Protein AF-A0A9X0DJU0-F1 (afdb_monomer)

Structure (mmCIF, N/CA/C/O backbone):
data_AF-A0A9X0DJU0-F1
#
_entry.id   AF-A0A9X0DJU0-F1
#
loop_
_atom_site.group_PDB
_atom_site.id
_atom_site.type_symbol
_atom_site.label_atom_id
_atom_site.label_alt_id
_atom_site.label_comp_id
_atom_site.label_asym_id
_atom_site.label_entity_id
_atom_site.label_seq_id
_atom_site.pdbx_PDB_ins_code
_atom_site.Cartn_x
_atom_site.Cartn_y
_atom_site.Cartn_z
_atom_site.occupancy
_atom_site.B_iso_or_equiv
_atom_site.auth_seq_id
_atom_site.auth_comp_id
_atom_site.auth_asym_id
_atom_site.auth_atom_id
_atom_site.pdbx_PDB_model_num
ATOM 1 N N . MET A 1 1 ? -32.731 2.857 28.553 1.00 63.50 1 MET A N 1
ATOM 2 C CA . MET A 1 1 ? -32.704 3.492 27.219 1.00 63.50 1 MET A CA 1
ATOM 3 C C . MET A 1 1 ? -31.280 3.376 26.699 1.00 63.50 1 MET A C 1
ATOM 5 O O . MET A 1 1 ? -30.373 3.434 27.523 1.00 63.50 1 MET A O 1
ATOM 9 N N . PHE A 1 2 ? -31.083 3.063 25.416 1.00 74.12 2 PHE A N 1
ATOM 10 C CA . PHE A 1 2 ? -29.747 2.976 24.819 1.00 74.12 2 PHE A CA 1
ATOM 11 C C . PHE A 1 2 ? -29.468 4.296 24.102 1.00 74.12 2 PHE A C 1
ATOM 13 O O . PHE A 1 2 ? -30.064 4.556 23.060 1.00 74.12 2 PHE A O 1
ATOM 20 N N . ASP A 1 3 ? -28.587 5.110 24.677 1.00 79.12 3 ASP A N 1
ATOM 21 C CA . ASP A 1 3 ? -28.237 6.446 24.174 1.00 79.12 3 ASP A CA 1
ATOM 22 C C . ASP A 1 3 ? -26.951 6.366 23.336 1.00 79.12 3 ASP A C 1
ATOM 24 O O . ASP A 1 3 ? -25.968 7.063 23.586 1.00 79.12 3 ASP A O 1
ATOM 28 N N . GLY A 1 4 ? -26.918 5.408 22.407 1.00 81.81 4 GLY A N 1
ATOM 29 C CA . GLY A 1 4 ? -25.716 5.092 21.643 1.00 81.81 4 GLY A CA 1
ATOM 30 C C . GLY A 1 4 ? -25.279 6.223 20.719 1.00 81.81 4 GLY A C 1
ATOM 31 O O . GLY A 1 4 ? -26.104 6.941 20.154 1.00 81.81 4 GLY A O 1
ATOM 32 N N . VAL A 1 5 ? -23.968 6.333 20.529 1.00 88.62 5 VAL A N 1
ATOM 33 C CA . VAL A 1 5 ? -23.339 7.264 19.584 1.00 88.62 5 VAL A CA 1
ATOM 34 C C . VAL A 1 5 ? -22.755 6.494 18.405 1.00 88.62 5 VAL A C 1
ATOM 36 O O . VAL A 1 5 ? -22.317 5.356 18.574 1.00 88.62 5 VAL A O 1
ATOM 39 N N . GLY A 1 6 ? -22.748 7.100 17.215 1.00 89.44 6 GLY A N 1
ATOM 40 C CA . GLY A 1 6 ? -22.129 6.499 16.031 1.00 89.44 6 GLY A CA 1
ATOM 41 C C . GLY A 1 6 ? -20.656 6.198 16.291 1.00 89.44 6 GLY A C 1
ATOM 42 O O . GLY A 1 6 ? -19.931 7.054 16.803 1.00 89.44 6 GLY A O 1
ATOM 43 N N . PHE A 1 7 ? -20.208 4.984 15.979 1.00 89.81 7 PHE A N 1
ATOM 44 C CA . PHE A 1 7 ? -18.848 4.550 16.288 1.00 89.81 7 PHE A CA 1
ATOM 45 C C . PHE A 1 7 ? -17.787 5.408 15.586 1.00 89.81 7 PHE A C 1
ATOM 47 O O . PHE A 1 7 ? -16.716 5.640 16.137 1.00 89.81 7 PHE A O 1
ATOM 54 N N . ASP A 1 8 ? -18.114 5.936 14.409 1.00 86.88 8 ASP A N 1
ATOM 55 C CA . ASP A 1 8 ? -17.300 6.872 13.631 1.00 86.88 8 ASP A CA 1
ATOM 56 C C . ASP A 1 8 ? -17.103 8.244 14.298 1.00 86.88 8 ASP A C 1
ATOM 58 O O . ASP A 1 8 ? -16.175 8.969 13.950 1.00 86.88 8 ASP A O 1
ATOM 62 N N . THR A 1 9 ? -17.958 8.607 15.257 1.00 85.94 9 THR A N 1
ATOM 63 C CA . THR A 1 9 ? -17.879 9.888 15.980 1.00 85.94 9 THR A CA 1
ATOM 64 C C . THR A 1 9 ? -16.989 9.832 17.220 1.00 85.94 9 THR A C 1
ATOM 66 O O . THR A 1 9 ? -16.678 10.871 17.804 1.00 85.94 9 THR A O 1
ATOM 69 N N . ILE A 1 10 ? -16.574 8.634 17.639 1.00 83.00 10 ILE A N 1
ATOM 70 C CA . ILE A 1 10 ? -15.767 8.450 18.843 1.00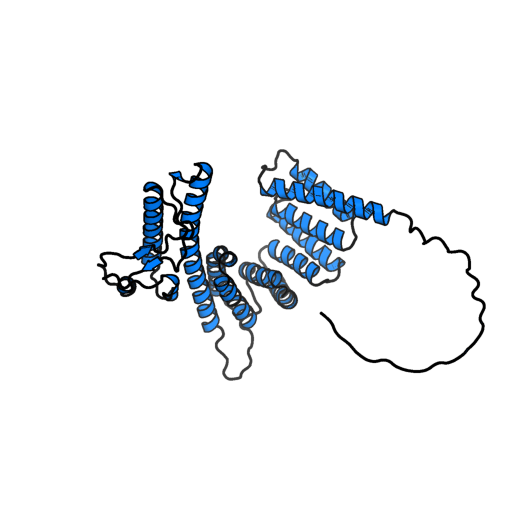 83.00 10 ILE A CA 1
ATOM 71 C C . ILE A 1 10 ? -14.308 8.798 18.519 1.00 83.00 10 ILE A C 1
ATOM 73 O O . ILE A 1 10 ? -13.748 8.220 17.585 1.00 83.00 10 ILE A O 1
ATOM 77 N N . PRO A 1 11 ? -13.650 9.690 19.287 1.00 78.69 11 PRO A N 1
ATOM 78 C CA . PRO A 1 11 ? -12.229 9.957 19.119 1.00 78.69 11 PRO A CA 1
ATOM 79 C C . PRO A 1 11 ? -11.422 8.676 19.329 1.00 78.69 11 PRO A C 1
ATOM 81 O O . PRO A 1 11 ? -11.224 8.196 20.441 1.00 78.69 11 PRO A O 1
ATOM 84 N N . HIS A 1 12 ? -10.956 8.087 18.232 1.00 78.94 12 HIS A N 1
ATOM 85 C CA . HIS A 1 12 ? -10.322 6.776 18.283 1.00 78.94 12 HIS A CA 1
ATOM 86 C C . HIS A 1 12 ? -8.989 6.750 19.042 1.00 78.94 12 HIS A C 1
ATOM 88 O O . HIS A 1 12 ? -8.553 5.672 19.440 1.00 78.94 12 HIS A O 1
ATOM 94 N N . ALA A 1 13 ? -8.354 7.908 19.244 1.00 70.38 13 ALA A N 1
ATOM 95 C CA . ALA A 1 13 ? -7.156 8.041 20.071 1.00 70.38 13 ALA A CA 1
ATOM 96 C C . ALA A 1 13 ? -7.406 7.630 21.534 1.00 70.38 13 ALA A C 1
ATOM 98 O O . ALA A 1 13 ? -6.498 7.117 22.176 1.00 70.38 13 ALA A O 1
ATOM 99 N N . ASP A 1 14 ? -8.645 7.766 22.013 1.00 73.19 14 ASP A N 1
ATOM 100 C CA . ASP A 1 14 ? -9.010 7.537 23.414 1.00 73.19 14 ASP A CA 1
ATOM 101 C C . ASP A 1 14 ? -9.457 6.090 23.689 1.00 73.19 14 ASP A C 1
ATOM 103 O O . ASP A 1 14 ? -9.788 5.732 24.818 1.00 73.19 14 ASP A O 1
ATOM 107 N N . LEU A 1 15 ? -9.507 5.241 22.658 1.00 81.38 15 LEU A N 1
ATOM 108 C CA . LEU A 1 15 ? -9.951 3.855 22.790 1.00 81.38 15 LEU A CA 1
ATOM 109 C C . LEU A 1 15 ? -8.806 2.968 23.276 1.00 81.38 15 LEU A C 1
ATOM 111 O O . LEU A 1 15 ? -7.739 2.956 22.671 1.00 81.38 15 LEU A O 1
ATOM 115 N N . GLU A 1 16 ? -9.030 2.151 24.299 1.00 84.69 16 GLU A N 1
ATOM 116 C CA . GLU A 1 16 ? -8.041 1.163 24.744 1.00 84.69 16 GLU A CA 1
ATOM 117 C C . GLU A 1 16 ? -7.908 0.010 23.731 1.00 84.69 16 GLU A C 1
ATOM 119 O O . GLU A 1 16 ? -8.895 -0.457 23.154 1.00 84.69 16 GLU A O 1
ATOM 124 N N . ASP A 1 17 ? -6.684 -0.475 23.503 1.00 84.81 17 ASP A N 1
ATOM 125 C CA . ASP A 1 17 ? -6.416 -1.536 22.520 1.00 84.81 17 ASP A CA 1
ATOM 126 C C . ASP A 1 17 ? -7.045 -2.884 22.907 1.00 84.81 17 ASP A C 1
ATOM 128 O O . ASP A 1 17 ? -7.522 -3.625 22.039 1.00 84.81 17 ASP A O 1
ATOM 132 N N . GLU A 1 18 ? -7.106 -3.188 24.207 1.00 86.38 18 GLU A N 1
ATOM 133 C CA . GLU A 1 18 ? -7.788 -4.381 24.723 1.00 86.38 18 GLU A CA 1
ATOM 134 C C . GLU A 1 18 ? -9.288 -4.329 24.427 1.00 86.38 18 GLU A C 1
ATOM 136 O O . GLU A 1 18 ? -9.856 -5.288 23.896 1.00 86.38 18 GLU A O 1
ATOM 141 N N . TRP A 1 19 ? -9.921 -3.181 24.694 1.00 86.25 19 TRP A N 1
ATOM 142 C CA . TRP A 1 19 ? -11.330 -2.971 24.382 1.00 86.25 19 TRP A CA 1
ATOM 143 C C . TRP A 1 19 ? -11.592 -3.086 22.880 1.00 86.25 19 TRP A C 1
ATOM 145 O O . TRP A 1 19 ? -12.515 -3.784 22.472 1.00 86.25 19 TRP A O 1
ATOM 155 N N . MET A 1 20 ? -10.745 -2.473 22.051 1.00 88.56 20 MET A N 1
ATOM 156 C CA . MET A 1 20 ? -10.847 -2.546 20.591 1.00 88.56 20 MET A CA 1
ATOM 157 C C . MET A 1 20 ? -10.754 -3.978 20.064 1.00 88.56 20 MET A C 1
ATOM 159 O O . MET A 1 20 ? -11.506 -4.358 19.169 1.00 88.56 20 MET A O 1
ATOM 163 N N . THR A 1 21 ? -9.853 -4.781 20.629 1.00 89.62 21 THR A N 1
ATOM 164 C CA . THR A 1 21 ? -9.683 -6.189 20.252 1.00 89.62 21 THR A CA 1
ATOM 165 C C . THR A 1 21 ? -10.907 -7.015 20.643 1.00 89.62 21 THR A C 1
ATOM 167 O O . THR A 1 21 ? -11.404 -7.805 19.837 1.00 89.62 21 THR A O 1
ATOM 170 N N . LYS A 1 22 ? -11.436 -6.799 21.855 1.00 90.31 22 LYS A N 1
ATOM 171 C CA . LYS A 1 22 ? -12.685 -7.428 22.300 1.00 90.31 22 LYS A CA 1
ATOM 172 C C . LYS A 1 22 ? -13.853 -7.021 21.402 1.00 90.31 22 LYS A C 1
ATOM 174 O O . LYS A 1 22 ? -14.576 -7.882 20.917 1.00 90.31 22 LYS A O 1
ATOM 179 N N . PHE A 1 23 ? -13.994 -5.730 21.119 1.00 91.06 23 PHE A N 1
ATOM 180 C CA . PHE A 1 23 ? -15.088 -5.207 20.313 1.00 91.06 23 PHE A CA 1
ATOM 181 C C . PHE A 1 23 ? -15.050 -5.723 18.866 1.00 91.06 23 PHE A C 1
ATOM 183 O O . PHE A 1 23 ? -16.090 -6.071 18.310 1.00 91.06 23 PHE A O 1
ATOM 190 N N . GLU A 1 24 ? -13.860 -5.862 18.270 1.00 93.81 24 GLU A N 1
ATOM 191 C CA . GLU A 1 24 ? -13.678 -6.494 16.956 1.00 93.81 24 GLU A CA 1
ATOM 192 C C . GLU A 1 24 ? -14.159 -7.949 16.938 1.00 93.81 24 GLU A C 1
ATOM 194 O O . GLU A 1 24 ? -14.858 -8.367 16.005 1.00 93.81 24 GLU A O 1
ATOM 199 N N . SER A 1 25 ? -13.826 -8.706 17.985 1.00 94.19 25 SER A N 1
ATOM 200 C CA . SER A 1 25 ? -14.288 -10.083 18.162 1.00 94.19 25 SER A CA 1
ATOM 201 C C . SER A 1 25 ? -15.808 -10.149 18.325 1.00 94.19 25 SER A C 1
ATOM 203 O O . SER A 1 25 ? -16.475 -10.890 17.597 1.00 94.19 25 SER A O 1
ATOM 205 N N . ASP A 1 26 ? -16.364 -9.336 19.223 1.00 93.69 26 ASP A N 1
ATOM 206 C CA . ASP A 1 26 ? -17.791 -9.329 19.538 1.00 93.69 26 ASP A CA 1
ATOM 207 C C . ASP A 1 26 ? -18.620 -8.923 18.310 1.00 93.69 26 ASP A C 1
ATOM 209 O O . ASP A 1 26 ? -19.602 -9.591 17.977 1.00 93.69 26 ASP A O 1
ATOM 213 N N . LEU A 1 27 ? -18.214 -7.876 17.580 1.00 95.56 27 LEU A N 1
ATOM 214 C CA . LEU A 1 27 ? -18.909 -7.441 16.365 1.00 95.56 27 LEU A CA 1
ATOM 215 C C . LEU A 1 27 ? -18.849 -8.508 15.268 1.00 95.56 27 LEU A C 1
ATOM 217 O O . LEU A 1 27 ? -19.852 -8.767 14.602 1.00 95.56 27 LEU A O 1
ATOM 221 N N . SER A 1 28 ? -17.703 -9.172 15.106 1.00 96.56 28 SER A N 1
ATOM 222 C CA . SER A 1 28 ? -17.569 -10.288 14.165 1.00 96.56 28 SER A CA 1
ATOM 223 C C . SER A 1 28 ? -18.508 -11.444 14.517 1.00 96.56 28 SER A C 1
ATOM 225 O O . SER A 1 28 ? -19.080 -12.067 13.621 1.00 96.56 28 SER A O 1
ATOM 227 N N . GLN A 1 29 ? -18.698 -11.730 15.808 1.00 96.69 29 GLN A N 1
ATOM 228 C CA . GLN A 1 29 ? -19.640 -12.746 16.271 1.00 96.69 29 GLN A CA 1
ATOM 229 C C . GLN A 1 29 ? -21.096 -12.338 16.008 1.00 96.69 29 GLN A C 1
ATOM 231 O O . GLN A 1 29 ? -21.874 -13.163 15.535 1.00 96.69 29 GLN A O 1
ATOM 236 N N . THR A 1 30 ? -21.455 -11.071 16.224 1.00 96.56 30 THR A N 1
ATOM 237 C CA . THR A 1 30 ? -22.793 -10.550 15.893 1.00 96.56 30 THR A CA 1
ATOM 238 C C . THR A 1 30 ? -23.092 -10.642 14.399 1.00 96.56 30 THR A C 1
ATOM 240 O O . THR A 1 30 ? -24.175 -11.077 14.015 1.00 96.56 30 THR A O 1
ATOM 243 N N . VAL A 1 31 ? -22.124 -10.314 13.540 1.00 97.56 31 VAL A N 1
ATOM 244 C CA . VAL A 1 31 ? -22.277 -10.463 12.083 1.00 97.56 31 VAL A CA 1
ATOM 245 C C . VAL A 1 31 ? -22.496 -11.929 11.698 1.00 97.56 31 VAL A C 1
ATOM 247 O O . VAL A 1 31 ? -23.367 -12.222 10.883 1.00 97.56 31 VAL A O 1
ATOM 250 N N . ARG A 1 32 ? -21.777 -12.869 12.324 1.00 97.94 32 ARG A N 1
ATOM 251 C CA . ARG A 1 32 ? -22.027 -14.307 12.119 1.00 97.94 32 ARG A CA 1
ATOM 252 C C . ARG A 1 32 ? -23.414 -14.726 12.601 1.00 97.94 32 ARG A C 1
ATOM 254 O O . ARG A 1 32 ? -24.080 -15.478 11.906 1.00 97.94 32 ARG A O 1
ATOM 261 N N . ALA A 1 33 ? -23.887 -14.193 13.725 1.00 97.81 33 ALA A N 1
ATOM 262 C CA . ALA A 1 33 ? -25.237 -14.470 14.206 1.00 97.81 33 ALA A CA 1
ATOM 263 C C . ALA A 1 33 ? -26.318 -13.965 13.230 1.00 97.81 33 ALA A C 1
ATOM 265 O O . ALA A 1 33 ? -27.327 -14.642 13.032 1.00 97.81 33 ALA A O 1
ATOM 266 N N . PHE A 1 34 ? -26.106 -12.820 12.565 1.00 97.50 34 PHE A N 1
ATOM 267 C CA . PHE A 1 34 ? -26.980 -12.383 11.467 1.00 97.50 34 PHE A CA 1
ATOM 268 C C . PHE A 1 34 ? -26.967 -13.389 10.316 1.00 97.50 34 PHE A C 1
ATOM 270 O O . PHE A 1 34 ? -28.028 -13.786 9.830 1.00 97.50 34 PHE A O 1
ATOM 277 N N . HIS A 1 35 ? -25.778 -13.850 9.920 1.00 98.25 35 HIS A N 1
ATOM 278 C CA . HIS A 1 35 ? -25.619 -14.839 8.855 1.00 98.25 35 HIS A CA 1
ATOM 279 C C . HIS A 1 35 ? -26.331 -16.157 9.181 1.00 98.25 35 HIS A C 1
ATOM 281 O O . HIS A 1 35 ? -27.033 -16.691 8.322 1.00 98.25 35 HIS A O 1
ATOM 287 N N . ASP A 1 36 ? -26.216 -16.642 10.416 1.00 98.19 36 ASP A N 1
ATOM 288 C CA . ASP A 1 36 ? -26.893 -17.853 10.893 1.00 98.19 36 ASP A CA 1
ATOM 289 C C . ASP A 1 36 ? -28.421 -17.686 10.904 1.00 98.19 36 ASP A C 1
ATOM 291 O O . ASP A 1 36 ? -29.158 -18.620 10.585 1.00 98.19 36 ASP A O 1
ATOM 295 N N . ALA A 1 37 ? -28.908 -16.471 11.176 1.00 98.06 37 ALA A N 1
ATOM 296 C CA . ALA A 1 37 ? -30.320 -16.103 11.059 1.00 98.06 37 ALA A CA 1
ATOM 297 C C . ALA A 1 37 ? -30.786 -15.877 9.603 1.00 98.06 37 ALA A C 1
ATOM 299 O O . ALA A 1 37 ? -31.954 -15.563 9.364 1.00 98.06 37 ALA A O 1
ATOM 300 N N . GLY A 1 38 ? -29.901 -16.034 8.614 1.00 98.25 38 GLY A N 1
ATOM 301 C CA . GLY A 1 38 ? -30.218 -15.849 7.200 1.00 98.25 38 GLY A CA 1
ATOM 302 C C . GLY A 1 38 ? -30.304 -14.386 6.763 1.00 98.25 38 GLY A C 1
ATOM 303 O O . GLY A 1 38 ? -30.999 -14.095 5.788 1.00 98.25 38 GLY A O 1
ATOM 304 N N . VAL A 1 39 ? -29.602 -13.479 7.452 1.00 98.31 39 VAL A N 1
ATOM 305 C CA . VAL A 1 39 ? -29.508 -12.046 7.128 1.00 98.31 39 VAL A CA 1
ATOM 306 C C . VAL A 1 39 ? -28.050 -11.643 6.879 1.00 98.31 39 VAL A C 1
ATOM 308 O O . VAL A 1 39 ? -27.196 -11.842 7.733 1.00 98.31 39 VAL A O 1
ATOM 311 N N . CYS A 1 40 ? -27.751 -11.049 5.725 1.00 98.19 40 CYS A N 1
ATOM 312 C CA . CYS A 1 40 ? -26.523 -10.274 5.515 1.00 98.19 40 CYS A CA 1
ATOM 313 C C . CYS A 1 40 ? -26.854 -8.788 5.640 1.00 98.19 40 CYS A C 1
ATOM 315 O O . CYS A 1 40 ? -27.893 -8.356 5.146 1.00 98.19 40 CYS A O 1
ATOM 317 N N . HIS A 1 41 ? -25.978 -8.005 6.265 1.00 98.00 41 HIS A N 1
ATOM 318 C CA . HIS A 1 41 ? -26.193 -6.571 6.455 1.00 98.00 41 HIS A CA 1
ATOM 319 C C . HIS A 1 41 ? -26.071 -5.799 5.135 1.00 98.00 41 HIS A C 1
ATOM 321 O O . HIS A 1 41 ? -26.823 -4.858 4.893 1.00 98.00 41 HIS A O 1
ATOM 327 N N . GLY A 1 42 ? -25.113 -6.170 4.279 1.00 95.25 42 GLY A N 1
ATOM 328 C CA . GLY A 1 42 ? -24.930 -5.594 2.942 1.00 95.25 42 GLY A CA 1
ATOM 329 C C . GLY A 1 42 ? -24.212 -4.239 2.921 1.00 95.25 42 GLY A C 1
ATOM 330 O O . GLY A 1 42 ? -23.425 -3.991 2.012 1.00 95.25 42 GLY A O 1
ATOM 331 N N . ASP A 1 43 ? -24.413 -3.403 3.941 1.00 96.31 43 ASP A N 1
ATOM 332 C CA . ASP A 1 43 ? -23.758 -2.090 4.099 1.00 96.31 43 ASP A CA 1
ATOM 333 C C . ASP A 1 43 ? -23.192 -1.875 5.516 1.00 96.31 43 ASP A C 1
ATOM 335 O O . ASP A 1 43 ? -23.572 -0.951 6.236 1.00 96.31 43 ASP A O 1
ATOM 339 N N . LEU A 1 44 ? -22.337 -2.790 5.983 1.00 95.12 44 LEU A N 1
ATOM 340 C CA . LEU A 1 44 ? -21.720 -2.654 7.305 1.00 95.12 44 LEU A CA 1
ATOM 341 C C . LEU A 1 44 ? -20.583 -1.619 7.262 1.00 95.12 44 LEU A C 1
ATOM 343 O O . LEU A 1 44 ? -19.598 -1.791 6.546 1.00 95.12 44 LEU A O 1
ATOM 347 N N . LYS A 1 45 ? -20.702 -0.557 8.057 1.00 93.44 45 LYS A N 1
ATOM 348 C CA . LYS A 1 45 ? -19.742 0.556 8.153 1.00 93.44 45 LYS A CA 1
ATOM 349 C C . LYS A 1 45 ? -19.800 1.185 9.546 1.00 93.44 45 LYS A C 1
ATOM 351 O O . LYS A 1 45 ? -20.751 0.952 10.285 1.00 93.44 45 LYS A O 1
ATOM 356 N N . ALA A 1 46 ? -18.783 1.966 9.916 1.00 92.19 46 ALA A N 1
ATOM 357 C CA . ALA A 1 46 ? -18.635 2.493 11.278 1.00 92.19 46 ALA A CA 1
ATOM 358 C C . ALA A 1 46 ? -19.846 3.325 11.750 1.00 92.19 46 ALA A C 1
ATOM 360 O O . ALA A 1 46 ? -20.294 3.158 12.877 1.00 92.19 46 ALA A O 1
ATOM 361 N N . ASN A 1 47 ? -20.440 4.144 10.879 1.00 92.62 47 ASN A N 1
ATOM 362 C CA . ASN A 1 47 ? -21.625 4.944 11.214 1.00 92.62 47 ASN A CA 1
ATOM 363 C C . ASN A 1 47 ? -22.935 4.134 11.299 1.00 92.62 47 ASN A C 1
ATOM 365 O O . ASN A 1 47 ? -23.944 4.662 11.758 1.00 92.62 47 ASN A O 1
ATOM 369 N N . ASN A 1 48 ? -22.916 2.853 10.914 1.00 96.06 48 ASN A N 1
ATOM 370 C CA . ASN A 1 48 ? -24.027 1.911 11.105 1.00 96.06 48 ASN A CA 1
ATOM 371 C C . ASN A 1 48 ? -23.874 1.098 12.403 1.00 96.06 48 ASN A C 1
ATOM 373 O O . ASN A 1 48 ? -24.580 0.116 12.628 1.00 96.06 48 ASN A O 1
ATOM 377 N N . ILE A 1 49 ? -22.943 1.495 13.273 1.00 95.25 49 ILE A N 1
ATOM 378 C CA . ILE A 1 49 ? -22.720 0.882 14.577 1.00 95.25 49 ILE A CA 1
ATOM 379 C C . ILE A 1 49 ? -22.865 1.971 15.628 1.00 95.25 49 ILE A C 1
ATOM 381 O O . ILE A 1 49 ? -22.130 2.955 15.625 1.00 95.25 49 ILE A O 1
ATOM 385 N N . LEU A 1 50 ? -23.811 1.787 16.538 1.00 93.12 50 LEU A N 1
ATOM 386 C CA . LEU A 1 50 ? -23.962 2.628 17.712 1.00 93.12 50 LEU A CA 1
ATOM 387 C C . LEU A 1 50 ? -23.270 1.959 18.894 1.00 93.12 50 LEU A C 1
ATOM 389 O O . LEU A 1 50 ? -23.524 0.789 19.161 1.00 93.12 50 LEU A O 1
ATOM 393 N N . VAL A 1 51 ? -22.443 2.692 19.628 1.00 90.25 51 VAL A N 1
ATOM 394 C CA . VAL A 1 51 ? -21.751 2.201 20.829 1.00 90.25 51 VAL A CA 1
ATOM 395 C C . VAL A 1 51 ? -22.264 2.958 22.045 1.00 90.25 51 VAL A C 1
ATOM 397 O O . VAL A 1 51 ? -22.546 4.155 21.961 1.00 90.25 51 VAL A O 1
ATOM 400 N N . ASP A 1 52 ? -22.394 2.277 23.183 1.00 86.31 52 ASP A N 1
ATOM 401 C CA . ASP A 1 52 ? -22.745 2.948 24.433 1.00 86.31 52 ASP A CA 1
ATOM 402 C C . ASP A 1 52 ? -21.545 3.763 24.959 1.00 86.31 52 ASP A C 1
ATOM 404 O O . ASP A 1 52 ? -20.505 3.187 25.307 1.00 86.31 52 ASP A O 1
ATOM 408 N N . PRO A 1 53 ? -21.660 5.098 25.082 1.00 79.06 53 PRO A N 1
ATOM 409 C CA . PRO A 1 53 ? -20.545 5.947 25.496 1.00 79.06 53 PRO A CA 1
ATOM 410 C C . PRO A 1 53 ? -20.085 5.684 26.939 1.00 79.06 53 PRO A C 1
ATOM 412 O O . PRO A 1 53 ? -19.000 6.114 27.329 1.00 79.06 53 PRO A O 1
ATOM 415 N N . ARG A 1 54 ? -20.875 4.979 27.764 1.00 77.94 54 ARG A N 1
ATOM 416 C CA . ARG A 1 54 ? -20.487 4.619 29.140 1.00 77.94 54 ARG A CA 1
ATOM 417 C C . ARG A 1 54 ? -19.333 3.623 29.181 1.00 77.94 54 ARG A C 1
ATOM 419 O O . ARG A 1 54 ? -18.596 3.613 30.166 1.00 77.94 54 ARG A O 1
ATOM 426 N N . ILE A 1 55 ? -19.154 2.833 28.125 1.00 73.56 55 ILE A N 1
ATOM 427 C CA . ILE A 1 55 ? -18.053 1.868 28.009 1.00 73.56 55 ILE A CA 1
ATOM 428 C C . ILE A 1 55 ? -16.716 2.594 27.877 1.00 73.56 55 ILE A C 1
ATOM 430 O O . ILE A 1 55 ? -15.729 2.183 28.477 1.00 73.56 55 ILE A O 1
ATOM 434 N N . LEU A 1 56 ? -16.717 3.736 27.185 1.00 68.94 56 LEU A N 1
ATOM 435 C CA . LEU A 1 56 ? -15.542 4.591 27.004 1.00 68.94 56 LEU A CA 1
ATOM 436 C C . LEU A 1 56 ? -15.032 5.191 28.324 1.00 68.94 56 LEU A C 1
ATOM 438 O O . LEU A 1 56 ? -13.899 5.644 28.402 1.00 68.94 56 LEU A O 1
ATOM 442 N N . LYS A 1 57 ? -15.866 5.212 29.372 1.00 67.81 57 LYS A N 1
ATOM 443 C CA . LYS A 1 57 ? -15.529 5.770 30.692 1.00 67.81 57 LYS A CA 1
ATOM 444 C C . LYS A 1 57 ? -15.031 4.717 31.693 1.00 67.81 57 LYS A C 1
ATOM 446 O O . LYS A 1 57 ? -14.992 4.997 32.887 1.00 67.81 57 LYS A O 1
ATOM 451 N N . GLY A 1 58 ? -14.714 3.497 31.247 1.00 61.31 58 GLY A N 1
ATOM 452 C CA . GLY A 1 58 ? -14.199 2.426 32.114 1.00 61.31 58 GLY A CA 1
ATOM 453 C C . GLY A 1 58 ? -15.242 1.778 33.039 1.00 61.31 58 GLY A C 1
ATOM 454 O O . GLY A 1 58 ? -14.891 1.039 33.962 1.00 61.31 58 GLY A O 1
ATOM 455 N N . ASN A 1 59 ? -16.539 2.019 32.814 1.00 59.00 59 ASN A N 1
ATOM 456 C CA . ASN A 1 59 ? -17.599 1.400 33.611 1.00 59.00 59 ASN A CA 1
ATOM 457 C C . ASN A 1 59 ? -17.830 -0.057 33.179 1.00 59.00 59 ASN A C 1
ATOM 459 O O . ASN A 1 59 ? -18.408 -0.333 32.132 1.00 59.00 59 ASN A O 1
ATOM 463 N N . LYS A 1 60 ? -17.425 -1.003 34.035 1.00 57.91 60 LYS A N 1
ATOM 464 C CA . LYS A 1 60 ? -17.363 -2.454 33.755 1.00 57.91 60 LYS A CA 1
ATOM 465 C C . LYS A 1 60 ? -18.700 -3.194 33.586 1.00 57.91 60 LYS A C 1
ATOM 467 O O . LYS A 1 60 ? -18.689 -4.411 33.427 1.00 57.91 60 LYS A O 1
ATOM 472 N N . LYS A 1 61 ? -19.854 -2.528 33.650 1.00 58.59 61 LYS A N 1
ATOM 473 C CA . LYS A 1 61 ? -21.159 -3.190 33.475 1.00 58.59 61 LYS A CA 1
ATOM 474 C C . LYS A 1 61 ? -22.090 -2.335 32.634 1.00 58.59 61 LYS A C 1
ATOM 476 O O . LYS A 1 61 ? -22.864 -1.542 33.165 1.00 58.59 61 LYS A O 1
ATOM 481 N N . VAL A 1 62 ? -22.020 -2.530 31.324 1.00 64.25 62 VAL A N 1
ATOM 482 C CA . VAL A 1 62 ? -23.037 -2.051 30.390 1.00 64.25 62 VAL A CA 1
ATOM 483 C C . VAL A 1 62 ? -23.755 -3.276 29.831 1.00 64.25 62 VAL A C 1
ATOM 485 O O . VAL A 1 62 ? -23.122 -4.227 29.394 1.00 64.25 62 VAL A O 1
ATOM 488 N N . GLU A 1 63 ? -25.084 -3.280 29.909 1.00 63.59 63 GLU A N 1
ATOM 489 C CA . GLU A 1 63 ? -25.928 -4.429 29.541 1.00 63.59 63 GLU A CA 1
ATOM 490 C C . GLU A 1 63 ? -25.978 -4.663 28.019 1.00 63.59 63 GLU A C 1
ATOM 492 O O . GLU A 1 63 ? -26.178 -5.784 27.557 1.00 63.59 63 GLU A O 1
ATOM 497 N N . ARG A 1 64 ? -25.770 -3.599 27.232 1.00 67.19 64 ARG A N 1
ATOM 498 C CA . ARG A 1 64 ? -25.621 -3.638 25.773 1.00 67.19 64 ARG A CA 1
ATOM 499 C C . ARG A 1 64 ? -24.471 -2.742 25.361 1.00 67.19 64 ARG A C 1
ATOM 501 O O . ARG A 1 64 ? -24.561 -1.528 25.515 1.00 67.19 64 ARG A O 1
ATOM 508 N N . GLU A 1 65 ? -23.409 -3.350 24.847 1.00 81.88 65 GLU A N 1
ATOM 509 C CA . GLU A 1 65 ? -22.198 -2.608 24.511 1.00 81.88 65 GLU A CA 1
ATOM 510 C C . GLU A 1 65 ? -22.354 -1.802 23.206 1.00 81.88 65 GLU A C 1
ATOM 512 O O . GLU A 1 65 ? -21.874 -0.676 23.079 1.00 81.88 65 GLU A O 1
ATOM 517 N N . TYR A 1 66 ? -23.088 -2.351 22.240 1.00 91.44 66 TYR A N 1
ATOM 518 C CA . TYR A 1 66 ? -23.316 -1.722 20.944 1.00 91.44 66 TYR A CA 1
ATOM 519 C C . TYR A 1 66 ? -24.587 -2.255 20.274 1.00 91.44 66 TYR A C 1
ATOM 521 O O . TYR A 1 66 ? -25.160 -3.264 20.694 1.00 91.44 66 TYR A O 1
ATOM 529 N N . ILE A 1 67 ? -25.018 -1.573 19.215 1.00 92.12 67 ILE A N 1
ATOM 530 C CA . ILE A 1 67 ? -26.116 -1.971 18.335 1.00 92.12 67 ILE A CA 1
ATOM 531 C C . ILE A 1 67 ? -25.689 -1.737 16.885 1.00 92.12 67 ILE A C 1
ATOM 533 O O . ILE A 1 67 ? -25.199 -0.664 16.546 1.00 92.12 67 ILE A O 1
ATOM 537 N N . VAL A 1 68 ? -25.910 -2.729 16.023 1.00 95.00 68 VAL A N 1
ATOM 538 C CA . VAL A 1 68 ? -25.813 -2.562 14.566 1.00 95.00 68 VAL A CA 1
ATOM 539 C C . VAL A 1 68 ? -27.165 -2.074 14.047 1.00 95.00 68 VAL A C 1
ATOM 541 O O . VAL A 1 68 ? -28.199 -2.668 14.359 1.00 95.00 68 VAL A O 1
ATOM 544 N N . ILE A 1 69 ? -27.160 -0.973 13.305 1.00 95.06 69 ILE A N 1
ATOM 545 C CA . ILE A 1 69 ? -28.352 -0.282 12.804 1.00 95.06 69 ILE A CA 1
ATOM 546 C C . ILE A 1 69 ? -28.323 -0.188 11.276 1.00 95.06 69 ILE A C 1
ATOM 548 O O . ILE A 1 69 ? -27.349 -0.576 10.650 1.00 95.06 69 ILE A O 1
ATOM 552 N N . ASP A 1 70 ? -29.382 0.376 10.692 1.00 94.44 70 ASP A N 1
ATOM 553 C CA . ASP A 1 70 ? -29.505 0.607 9.247 1.00 94.44 70 ASP A CA 1
ATOM 554 C C . ASP A 1 70 ? -29.411 -0.675 8.399 1.00 94.44 70 ASP A C 1
ATOM 556 O O . ASP A 1 70 ? -28.493 -0.906 7.616 1.00 94.44 70 ASP A O 1
ATOM 560 N N . LEU A 1 71 ? -30.449 -1.504 8.522 1.00 95.06 71 LEU A N 1
ATOM 561 C CA . LEU A 1 71 ? -30.638 -2.721 7.729 1.00 95.06 71 LEU A CA 1
ATOM 562 C C . LEU A 1 71 ? -31.288 -2.449 6.359 1.00 95.06 71 LEU A C 1
ATOM 564 O O . LEU A 1 71 ? -31.871 -3.354 5.765 1.00 95.06 71 LEU A O 1
ATOM 568 N N . SER A 1 72 ? -31.233 -1.215 5.850 1.00 95.88 72 SER A N 1
ATOM 569 C CA . SER A 1 72 ? -31.868 -0.851 4.573 1.00 95.88 72 SER A CA 1
ATOM 570 C C . SER A 1 72 ? -31.272 -1.599 3.372 1.00 95.88 72 SER A C 1
ATOM 572 O O . SER A 1 72 ? -31.984 -1.891 2.411 1.00 95.88 72 SER A O 1
ATOM 574 N N . ALA A 1 73 ? -29.991 -1.967 3.455 1.00 96.56 73 ALA A N 1
ATOM 575 C CA . ALA A 1 73 ? -29.276 -2.768 2.462 1.00 96.56 73 ALA A CA 1
ATOM 576 C C . ALA A 1 73 ? -29.264 -4.277 2.776 1.00 96.56 73 ALA A C 1
ATOM 578 O O . ALA A 1 73 ? -28.572 -5.039 2.093 1.00 96.56 73 ALA A O 1
ATOM 579 N N . ALA A 1 74 ? -29.996 -4.720 3.805 1.00 97.38 74 ALA A N 1
ATOM 580 C CA . ALA A 1 74 ? -29.931 -6.101 4.251 1.00 97.38 74 ALA A CA 1
ATOM 581 C C . ALA A 1 74 ? -30.502 -7.070 3.208 1.00 97.38 74 ALA A C 1
ATOM 583 O O . ALA A 1 74 ? -31.542 -6.834 2.590 1.00 97.38 74 ALA A O 1
ATOM 584 N N . VAL A 1 75 ? -29.826 -8.205 3.043 1.00 97.88 75 VAL A N 1
ATOM 585 C CA . VAL A 1 75 ? -30.197 -9.256 2.093 1.00 97.88 75 VAL A CA 1
ATOM 586 C C . VAL A 1 75 ? -30.559 -10.519 2.859 1.00 97.88 75 VAL A C 1
ATOM 588 O O . VAL A 1 75 ? -29.795 -10.992 3.699 1.00 97.88 75 VAL A O 1
ATOM 591 N N . LEU A 1 76 ? -31.725 -11.089 2.551 1.00 98.25 76 LEU A N 1
ATOM 592 C CA . LEU A 1 76 ? -32.189 -12.339 3.150 1.00 98.25 76 LEU A CA 1
ATOM 593 C C . LEU A 1 76 ? -31.712 -13.536 2.324 1.00 98.25 76 LEU A C 1
ATOM 595 O O . LEU A 1 76 ? -31.846 -13.532 1.100 1.00 98.25 76 LEU A O 1
ATOM 599 N N . ARG A 1 77 ? -31.240 -14.595 2.989 1.00 98.12 77 ARG A N 1
ATOM 600 C CA . ARG A 1 77 ? -30.674 -15.796 2.348 1.00 98.12 77 ARG A CA 1
ATOM 601 C C . ARG A 1 77 ? -31.561 -16.371 1.247 1.00 98.12 77 ARG A C 1
ATOM 603 O O . ARG A 1 77 ? -31.095 -16.638 0.149 1.00 98.12 77 ARG A O 1
ATOM 610 N N . HIS A 1 78 ? -32.858 -16.504 1.514 1.00 97.56 78 HIS A N 1
ATOM 611 C CA . HIS A 1 78 ? -33.812 -17.102 0.575 1.00 97.56 78 HIS A CA 1
ATOM 612 C C . HIS A 1 78 ? -34.103 -16.239 -0.673 1.00 97.56 78 HIS A C 1
ATOM 614 O O . HIS A 1 78 ? -34.864 -16.663 -1.540 1.00 97.56 78 HIS A O 1
ATOM 620 N N . LYS A 1 79 ? -33.561 -15.015 -0.758 1.00 97.75 79 LYS A N 1
ATOM 621 C CA . LYS A 1 79 ? -33.725 -14.104 -1.904 1.00 97.75 79 LYS A CA 1
ATOM 622 C C . LYS A 1 79 ? -32.563 -14.160 -2.896 1.00 97.75 79 LYS A C 1
ATOM 624 O O . LYS A 1 79 ? -32.633 -13.496 -3.927 1.00 97.75 79 LYS A O 1
ATOM 629 N N . VAL A 1 80 ? -31.506 -14.915 -2.603 1.00 97.62 80 VAL A N 1
ATOM 630 C CA . VAL A 1 80 ? -30.289 -14.980 -3.421 1.00 97.62 80 VAL A CA 1
ATOM 631 C C . VAL A 1 80 ? -29.847 -16.425 -3.645 1.00 97.62 80 VAL A C 1
ATOM 633 O O . VAL A 1 80 ? -30.308 -17.340 -2.969 1.00 97.62 80 VAL A O 1
ATOM 636 N N . SER A 1 81 ? -28.959 -16.645 -4.617 1.00 98.12 81 SER A N 1
ATOM 637 C CA . SER A 1 81 ? -28.302 -17.944 -4.795 1.00 98.12 81 SER A CA 1
ATOM 638 C C . SER A 1 81 ? -27.273 -18.202 -3.690 1.00 98.12 81 SER A C 1
ATOM 640 O O . SER A 1 81 ? -26.743 -17.258 -3.106 1.00 98.12 81 SER A O 1
ATOM 642 N N . GLU A 1 82 ? -26.930 -19.470 -3.448 1.00 97.56 82 GLU A N 1
ATOM 643 C CA . GLU A 1 82 ? -25.907 -19.851 -2.457 1.00 97.56 82 GLU A CA 1
ATOM 644 C C . GLU A 1 82 ? -24.536 -19.203 -2.752 1.00 97.56 82 GLU A C 1
ATOM 646 O O . GLU A 1 82 ? -23.898 -18.665 -1.850 1.00 97.56 82 GLU A O 1
ATOM 651 N N . ASP A 1 83 ? -24.124 -19.118 -4.022 1.00 98.06 83 ASP A N 1
ATOM 652 C CA . ASP A 1 83 ? -22.884 -18.427 -4.414 1.00 98.06 83 ASP A CA 1
ATOM 653 C C . ASP A 1 83 ? -22.899 -16.925 -4.085 1.00 98.06 83 ASP A C 1
ATOM 655 O O . ASP A 1 83 ? -21.874 -16.335 -3.730 1.00 98.06 83 ASP A O 1
ATOM 659 N N . ALA A 1 84 ? -24.047 -16.265 -4.271 1.00 97.56 84 ALA A N 1
ATOM 660 C CA . ALA A 1 84 ? -24.202 -14.851 -3.944 1.00 97.56 84 ALA A CA 1
ATOM 661 C C . ALA A 1 84 ? -24.255 -14.648 -2.425 1.00 97.56 84 ALA A C 1
ATOM 663 O O . ALA A 1 84 ? -23.642 -13.709 -1.916 1.00 97.56 84 ALA A O 1
ATOM 664 N N . TRP A 1 85 ? -24.917 -15.559 -1.711 1.00 98.06 85 TRP A N 1
ATOM 665 C CA . TRP A 1 85 ? -24.968 -15.594 -0.255 1.00 98.06 85 TRP A CA 1
ATOM 666 C C . TRP A 1 85 ? -23.568 -15.687 0.360 1.00 98.06 85 TRP A C 1
ATOM 668 O O . TRP A 1 85 ? -23.188 -14.823 1.148 1.00 98.06 85 TRP A O 1
ATOM 678 N N . GLU A 1 86 ? -22.744 -16.641 -0.082 1.00 97.88 86 GLU A N 1
ATOM 679 C CA . GLU A 1 86 ? -21.375 -16.808 0.425 1.00 97.88 86 GLU A CA 1
ATOM 680 C C . GLU A 1 86 ? -20.512 -15.552 0.179 1.00 97.88 86 GLU A C 1
ATOM 682 O O . GLU A 1 86 ? -19.695 -15.152 1.015 1.00 97.88 86 GLU A O 1
ATOM 687 N N . LYS A 1 87 ? -20.702 -14.881 -0.967 1.00 97.94 87 LYS A N 1
ATOM 688 C CA . LYS A 1 87 ? -20.014 -13.617 -1.281 1.00 97.94 87 LYS A CA 1
ATOM 689 C C . LYS A 1 87 ? -20.448 -12.477 -0.360 1.00 97.94 87 LYS A C 1
ATOM 691 O O . LYS A 1 87 ? -19.585 -11.710 0.064 1.00 97.94 87 LYS A O 1
ATOM 696 N N . LEU A 1 88 ? -21.739 -12.370 -0.046 1.00 97.75 88 LEU A N 1
ATOM 697 C CA . LEU A 1 88 ? -22.274 -11.354 0.866 1.00 97.75 88 LEU A CA 1
ATOM 698 C C . LEU A 1 88 ? -21.798 -11.583 2.306 1.00 97.75 88 LEU A C 1
ATOM 700 O O . LEU A 1 88 ? -21.349 -10.639 2.951 1.00 97.75 88 LEU A O 1
ATOM 704 N N . GLN A 1 89 ? -21.766 -12.833 2.773 1.00 98.19 89 GLN A N 1
ATOM 705 C C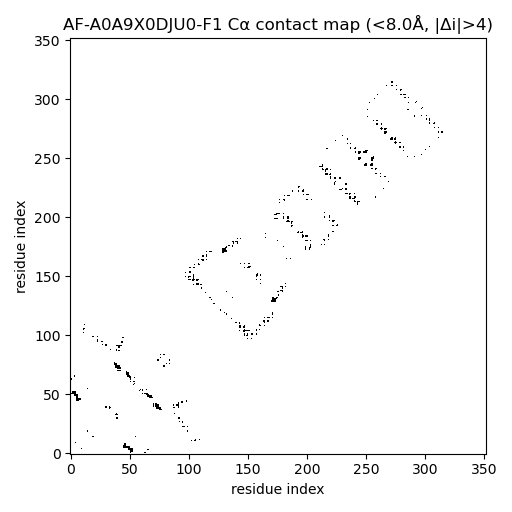A . GLN A 1 89 ? -21.215 -13.165 4.091 1.00 98.19 89 GLN A CA 1
ATOM 706 C C . GLN A 1 89 ? -19.741 -12.748 4.206 1.00 98.19 89 GLN A C 1
ATOM 708 O O . GLN A 1 89 ? -19.332 -12.081 5.161 1.00 98.19 89 GLN A O 1
ATOM 713 N N . LYS A 1 90 ? -18.933 -13.087 3.190 1.00 97.62 90 LYS A N 1
ATOM 714 C CA . LYS A 1 90 ? -17.523 -12.671 3.108 1.00 97.62 90 LYS A CA 1
ATOM 715 C C . LYS A 1 90 ? -17.376 -11.151 3.041 1.00 97.62 90 LYS A C 1
ATOM 717 O O . LYS A 1 90 ? -16.407 -10.619 3.580 1.00 97.62 90 LYS A O 1
ATOM 722 N N . HIS A 1 91 ? -18.300 -10.463 2.373 1.00 96.69 91 HIS A N 1
ATOM 723 C CA . HIS A 1 91 ? -18.311 -9.009 2.284 1.00 96.69 91 HIS A CA 1
ATOM 724 C C . HIS A 1 91 ? -18.547 -8.361 3.652 1.00 96.69 91 HIS A C 1
ATOM 726 O O . HIS A 1 91 ? -17.717 -7.559 4.065 1.00 96.69 91 HIS A O 1
ATOM 732 N N . ASP A 1 92 ? -19.589 -8.757 4.388 1.00 97.56 92 ASP A N 1
ATOM 733 C CA . ASP A 1 92 ? -19.882 -8.199 5.717 1.00 97.56 92 ASP A CA 1
ATOM 734 C C . ASP A 1 92 ? -18.703 -8.384 6.683 1.00 97.56 92 ASP A C 1
ATOM 736 O O . ASP A 1 92 ? -18.253 -7.421 7.301 1.00 97.56 92 ASP A O 1
ATOM 740 N N . LEU A 1 93 ? -18.135 -9.596 6.755 1.00 96.62 93 LEU A N 1
ATOM 741 C CA . LEU A 1 93 ? -16.974 -9.879 7.612 1.00 96.62 93 LEU A CA 1
ATOM 742 C C . LEU A 1 93 ? -15.740 -9.065 7.204 1.00 96.62 93 LEU A C 1
ATOM 744 O O . LEU A 1 93 ? -14.965 -8.614 8.052 1.00 96.62 93 LEU A O 1
ATOM 748 N N . ARG A 1 94 ? -15.543 -8.856 5.897 1.00 94.75 94 ARG A N 1
ATOM 749 C CA . ARG A 1 94 ? -14.485 -7.975 5.397 1.00 94.75 94 ARG A CA 1
ATOM 750 C C . ARG A 1 94 ? -14.738 -6.530 5.819 1.00 94.75 94 ARG A C 1
ATOM 752 O O . ARG A 1 94 ? -13.786 -5.866 6.216 1.00 94.75 94 ARG A O 1
ATOM 759 N N . CYS A 1 95 ? -15.975 -6.050 5.745 1.00 94.31 95 CYS A N 1
ATOM 760 C CA . CYS A 1 95 ? -16.333 -4.708 6.187 1.00 94.31 95 CYS A CA 1
ATOM 761 C C . CYS A 1 95 ? -16.077 -4.517 7.684 1.00 94.31 95 CYS A C 1
ATOM 763 O O . CYS A 1 95 ? -15.459 -3.520 8.051 1.00 94.31 95 CYS A O 1
ATOM 765 N N . THR A 1 96 ? -16.428 -5.496 8.528 1.00 94.44 96 THR A N 1
ATOM 766 C CA . THR A 1 96 ? -16.077 -5.490 9.959 1.00 94.44 96 THR A CA 1
ATOM 767 C C . THR A 1 96 ? -14.581 -5.267 10.144 1.00 94.44 96 THR A C 1
ATOM 769 O O . THR A 1 96 ? -14.170 -4.318 10.802 1.00 94.44 96 THR A O 1
ATOM 772 N N . ARG A 1 97 ? -13.752 -6.083 9.485 1.00 92.75 97 ARG A N 1
ATOM 773 C CA . ARG A 1 97 ? -12.293 -5.972 9.566 1.00 92.75 97 ARG A CA 1
ATOM 774 C C . ARG A 1 97 ? -11.777 -4.604 9.100 1.00 92.75 97 ARG A C 1
ATOM 776 O O . ARG A 1 97 ? -10.905 -4.029 9.745 1.00 92.75 97 ARG A O 1
ATOM 783 N N . VAL A 1 98 ? -12.322 -4.063 8.008 1.00 91.81 98 VAL A N 1
ATOM 784 C CA . VAL A 1 98 ? -11.915 -2.755 7.463 1.00 91.81 98 VAL A CA 1
ATOM 785 C C . VAL A 1 98 ? -12.190 -1.615 8.448 1.00 91.81 98 VAL A C 1
ATOM 787 O O . VAL A 1 98 ? -11.373 -0.697 8.534 1.00 91.81 98 VAL A O 1
ATOM 790 N N . ILE A 1 99 ? -13.285 -1.671 9.214 1.00 92.31 99 ILE A N 1
ATOM 791 C CA . ILE A 1 99 ? -13.590 -0.674 10.254 1.00 92.31 99 ILE A CA 1
ATOM 792 C C . ILE A 1 99 ? -12.443 -0.613 11.273 1.00 92.31 99 ILE A C 1
ATOM 794 O O . ILE A 1 99 ? -11.868 0.452 11.498 1.00 92.31 99 ILE A O 1
ATOM 798 N N . PHE A 1 100 ? -12.037 -1.757 11.826 1.00 91.94 100 PHE A N 1
ATOM 799 C CA . PHE A 1 100 ? -10.979 -1.812 12.841 1.00 91.94 100 PHE A CA 1
ATOM 800 C C . PHE A 1 100 ? -9.582 -1.544 12.276 1.00 91.94 100 PHE A C 1
ATOM 802 O O . PHE A 1 100 ? -8.784 -0.866 12.922 1.00 91.94 100 PHE A O 1
ATOM 809 N N . GLU A 1 101 ? -9.275 -2.010 11.062 1.00 91.25 101 GLU A N 1
ATOM 810 C CA . GLU A 1 101 ? -8.016 -1.678 10.379 1.00 91.25 101 GLU A CA 1
ATOM 811 C C . GLU A 1 101 ? -7.889 -0.169 10.129 1.00 91.25 101 GLU A C 1
ATOM 813 O O . GLU A 1 101 ? -6.804 0.389 10.292 1.00 91.25 101 GLU A O 1
ATOM 818 N N . THR A 1 102 ? -8.992 0.507 9.792 1.00 91.06 102 THR A N 1
ATOM 819 C CA . THR A 1 102 ? -9.024 1.968 9.622 1.00 91.06 102 THR A CA 1
ATOM 820 C C . THR A 1 102 ? -8.694 2.680 10.930 1.00 91.06 102 THR A C 1
ATOM 822 O O . THR A 1 102 ? -7.875 3.597 10.939 1.00 91.06 102 THR A O 1
ATOM 825 N N . ILE A 1 103 ? -9.252 2.217 12.046 1.00 90.00 103 ILE A N 1
ATOM 826 C CA . ILE A 1 103 ? -8.999 2.806 13.364 1.00 90.00 103 ILE A CA 1
ATOM 827 C C . ILE A 1 103 ? -7.552 2.583 13.816 1.00 90.00 103 ILE A C 1
ATOM 829 O O . ILE A 1 103 ? -6.885 3.526 14.244 1.00 90.00 103 ILE A O 1
ATOM 833 N N . LYS A 1 104 ? -7.037 1.355 13.681 1.00 91.31 104 LYS A N 1
ATOM 834 C CA . LYS A 1 104 ? -5.636 1.026 13.996 1.00 91.31 104 LYS A CA 1
ATOM 835 C C . LYS A 1 104 ? -4.675 1.883 13.168 1.00 91.31 104 LYS A C 1
ATOM 837 O O . LYS A 1 104 ? -3.706 2.416 13.702 1.00 91.31 104 LYS A O 1
ATOM 842 N N . ALA A 1 105 ? -4.977 2.076 11.884 1.00 93.00 105 ALA A N 1
ATOM 843 C CA . ALA A 1 105 ? -4.203 2.948 11.011 1.00 93.00 105 ALA A CA 1
ATOM 844 C C . ALA A 1 105 ? -4.252 4.416 11.448 1.00 93.00 105 ALA A C 1
ATOM 846 O O . ALA A 1 105 ? -3.219 5.079 11.446 1.00 93.00 105 ALA A O 1
ATOM 847 N N . GLN A 1 106 ? -5.424 4.922 11.842 1.00 92.44 106 GLN A N 1
ATOM 848 C CA . GLN A 1 106 ? -5.553 6.284 12.356 1.00 92.44 106 GLN A CA 1
ATOM 849 C C . GLN A 1 106 ? -4.704 6.483 13.608 1.00 92.44 106 GLN A C 1
ATOM 851 O O . GLN A 1 106 ? -3.916 7.422 13.639 1.00 92.44 106 GLN A O 1
ATOM 856 N N . LYS A 1 107 ? -4.822 5.588 14.599 1.00 91.81 107 LYS A N 1
ATOM 857 C CA . LYS A 1 107 ? -4.000 5.624 15.816 1.00 91.81 107 LYS A CA 1
ATOM 858 C C . LYS A 1 107 ? -2.513 5.657 15.477 1.00 91.81 107 LYS A C 1
ATOM 860 O O . LYS A 1 107 ? -1.817 6.564 15.912 1.00 91.81 107 LYS A O 1
ATOM 865 N N . ALA A 1 108 ? -2.056 4.734 14.628 1.00 93.62 108 ALA A N 1
ATOM 866 C CA . ALA A 1 108 ? -0.653 4.654 14.237 1.00 93.62 108 ALA A CA 1
ATOM 867 C C . ALA A 1 108 ? -0.145 5.949 13.574 1.00 93.62 108 ALA A C 1
ATOM 869 O O . ALA A 1 108 ? 0.942 6.432 13.884 1.00 93.62 108 ALA A O 1
ATOM 870 N N . LEU A 1 109 ? -0.935 6.544 12.676 1.00 95.06 109 LEU A N 1
ATOM 871 C CA . LEU A 1 109 ? -0.560 7.790 12.006 1.00 95.06 109 LEU A CA 1
ATOM 872 C C . LEU A 1 109 ? -0.578 8.992 12.957 1.00 95.06 109 LEU A C 1
ATOM 874 O O . LEU A 1 109 ? 0.309 9.837 12.864 1.00 95.06 109 LEU A O 1
ATOM 878 N N . THR A 1 110 ? -1.542 9.061 13.879 1.00 93.50 110 THR A N 1
ATOM 879 C CA . THR A 1 110 ? -1.581 10.094 14.923 1.00 93.50 110 THR A CA 1
ATOM 880 C C . THR A 1 110 ? -0.361 9.992 15.834 1.00 93.50 110 THR A C 1
ATOM 882 O O . THR A 1 110 ? 0.327 10.992 16.016 1.00 93.50 110 THR A O 1
ATOM 885 N N . SER A 1 111 ? -0.016 8.792 16.311 1.00 94.00 111 SER A N 1
ATOM 886 C CA . SER A 1 111 ? 1.205 8.571 17.096 1.00 94.00 111 SER A CA 1
ATOM 887 C C . SER A 1 111 ? 2.462 8.975 16.323 1.00 94.00 111 SER A C 1
ATOM 889 O O . SER A 1 111 ? 3.356 9.596 16.887 1.00 94.00 111 SER A O 1
ATOM 891 N N . GLY A 1 112 ? 2.516 8.709 15.013 1.00 95.81 112 GLY A N 1
ATOM 892 C CA . GLY A 1 112 ? 3.630 9.144 14.167 1.00 95.81 112 GLY A CA 1
ATOM 893 C C . GLY A 1 112 ? 3.732 10.667 14.054 1.00 95.81 112 GLY A C 1
ATOM 894 O O . GLY A 1 112 ? 4.828 11.218 14.118 1.00 95.81 112 GLY A O 1
ATOM 895 N N . LEU A 1 113 ? 2.597 11.362 13.928 1.00 95.00 113 LEU A N 1
ATOM 896 C CA . LEU A 1 113 ? 2.555 12.828 13.913 1.00 95.00 113 LEU A CA 1
ATOM 897 C C . LEU A 1 113 ? 3.010 13.413 15.252 1.00 95.00 113 LEU A C 1
ATOM 899 O O . LEU A 1 113 ? 3.786 14.366 15.272 1.00 95.00 113 LEU A O 1
ATOM 903 N N . GLU A 1 114 ? 2.571 12.828 16.365 1.00 93.62 114 GLU A N 1
ATOM 904 C CA . GLU A 1 114 ? 3.020 13.220 17.701 1.00 93.62 114 GLU A CA 1
ATOM 905 C C . GLU A 1 114 ? 4.525 13.003 17.871 1.00 93.62 114 GLU A C 1
ATOM 907 O O . GLU A 1 114 ? 5.215 13.889 18.379 1.00 93.62 114 GLU A O 1
ATOM 912 N N . LEU A 1 115 ? 5.045 11.866 17.403 1.00 94.31 115 LEU A N 1
ATOM 913 C CA . LEU A 1 115 ? 6.465 11.537 17.454 1.00 94.31 115 LEU A CA 1
ATOM 914 C C . LEU A 1 115 ? 7.301 12.581 16.701 1.00 94.31 115 LEU A C 1
ATOM 916 O O . LEU A 1 115 ? 8.252 13.117 17.264 1.00 94.31 115 LEU A O 1
ATOM 920 N N . ILE A 1 116 ? 6.899 12.955 15.481 1.00 93.50 116 ILE A N 1
ATOM 921 C CA . ILE A 1 116 ? 7.582 14.009 14.715 1.00 93.50 116 ILE A CA 1
ATOM 922 C C . ILE A 1 116 ? 7.448 15.380 15.380 1.00 93.50 116 ILE A C 1
ATOM 924 O O . ILE A 1 116 ? 8.430 16.117 15.458 1.00 93.50 116 ILE A O 1
ATOM 928 N N . SER A 1 117 ? 6.273 15.723 15.912 1.00 90.69 117 SER A N 1
ATOM 929 C CA . SER A 1 117 ? 6.053 17.031 16.543 1.00 90.69 117 SER A CA 1
ATOM 930 C C . SER A 1 117 ? 6.980 17.293 17.739 1.00 90.69 117 SER A C 1
ATOM 932 O O . SER A 1 117 ? 7.386 18.432 17.962 1.00 90.69 117 SER A O 1
ATOM 934 N N . LYS A 1 118 ? 7.372 16.239 18.472 1.00 89.12 118 LYS A N 1
ATOM 935 C CA . LYS A 1 118 ? 8.324 16.316 19.596 1.00 89.12 118 LYS A CA 1
ATOM 936 C C . LYS A 1 118 ? 9.755 16.622 19.141 1.00 89.12 118 LYS A C 1
ATOM 938 O O . LYS A 1 118 ? 10.536 17.157 19.921 1.00 89.12 118 LYS A O 1
ATOM 943 N N . ILE A 1 119 ? 10.088 16.294 17.894 1.00 86.00 119 ILE A N 1
ATOM 944 C CA . ILE A 1 119 ? 11.419 16.472 17.297 1.00 86.00 119 ILE A CA 1
ATOM 945 C C . ILE A 1 119 ? 11.509 17.828 16.596 1.00 86.00 119 ILE A C 1
ATOM 947 O O . ILE A 1 119 ? 12.503 18.539 16.727 1.00 86.00 119 ILE A O 1
ATOM 951 N N . SER A 1 120 ? 10.446 18.218 15.893 1.00 70.44 120 SER A N 1
ATOM 952 C CA . SER A 1 120 ? 10.367 19.441 15.086 1.00 70.44 120 SER A CA 1
ATOM 953 C C . SER A 1 120 ? 10.127 20.720 15.902 1.00 70.44 120 SER A C 1
ATOM 955 O O . SER A 1 120 ? 9.568 21.682 15.374 1.00 70.44 120 SER A O 1
ATOM 957 N N . LEU A 1 121 ? 10.527 20.773 17.181 1.00 62.59 121 LEU A N 1
ATOM 958 C CA . LEU A 1 121 ? 10.328 21.965 18.009 1.00 62.59 121 LEU A CA 1
ATOM 959 C C . LEU A 1 121 ? 11.002 23.186 17.351 1.00 62.59 121 LEU A C 1
ATOM 961 O O . LEU A 1 121 ? 12.209 23.148 17.079 1.00 62.59 121 LEU A O 1
ATOM 965 N N . PRO A 1 122 ? 10.257 24.279 17.090 1.00 56.88 122 PRO A N 1
ATOM 966 C CA . PRO A 1 122 ? 10.819 25.454 16.447 1.00 56.88 122 PRO A CA 1
ATOM 967 C C . PRO A 1 122 ? 11.921 26.037 17.331 1.00 56.88 122 PRO A C 1
ATOM 969 O O . PRO A 1 122 ? 11.694 26.388 18.491 1.00 56.88 122 PRO A O 1
ATOM 972 N N . LYS A 1 123 ? 13.133 26.166 16.779 1.00 57.16 123 LYS A N 1
ATOM 973 C CA . LYS A 1 123 ? 14.170 26.976 17.421 1.00 57.16 123 LYS A CA 1
ATOM 974 C C . LYS A 1 123 ? 13.661 28.424 17.492 1.00 57.16 123 LYS A C 1
ATOM 976 O O . LYS A 1 123 ? 13.094 28.904 16.509 1.00 57.16 123 LYS A O 1
ATOM 981 N N . PRO A 1 124 ? 13.911 29.153 18.593 1.00 53.25 124 PRO A N 1
ATOM 982 C CA . PRO A 1 124 ? 13.395 30.510 18.802 1.00 53.25 124 PRO A CA 1
ATOM 983 C C . PRO A 1 124 ? 13.809 31.539 17.730 1.00 53.25 124 PRO A C 1
ATOM 985 O O . PRO A 1 124 ? 13.234 32.618 17.680 1.00 53.25 124 PRO A O 1
ATOM 988 N N . ASN A 1 125 ? 14.748 31.202 16.837 1.00 57.00 125 ASN A N 1
ATOM 989 C CA . ASN A 1 125 ? 15.271 32.098 15.802 1.00 57.00 125 ASN A CA 1
ATOM 990 C C . ASN A 1 125 ? 14.741 31.827 14.380 1.00 57.00 125 ASN A C 1
ATOM 992 O O . ASN A 1 125 ? 15.311 32.337 13.422 1.00 57.00 125 ASN A O 1
ATOM 996 N N . GLY A 1 126 ? 13.682 31.027 14.207 1.00 56.50 126 GLY A N 1
ATOM 997 C CA . GLY A 1 126 ? 13.009 30.851 12.906 1.00 56.50 126 GLY A CA 1
ATOM 998 C C . GLY A 1 126 ? 13.800 30.081 11.838 1.00 56.50 126 GLY A C 1
ATOM 999 O O . GLY A 1 126 ? 13.269 29.818 10.761 1.00 56.50 126 GLY A O 1
ATOM 1000 N N . ASP A 1 127 ? 15.038 29.679 12.129 1.00 56.50 127 ASP A N 1
ATOM 1001 C CA . ASP A 1 127 ? 15.851 28.875 11.223 1.00 56.50 127 ASP A CA 1
ATOM 1002 C C . ASP A 1 127 ? 15.469 27.393 11.360 1.00 56.50 127 ASP A C 1
ATOM 1004 O O . ASP A 1 127 ? 15.904 26.690 12.284 1.00 56.50 127 ASP A O 1
ATOM 1008 N N . MET A 1 128 ? 14.599 26.925 10.456 1.00 60.25 128 MET A N 1
ATOM 1009 C CA . MET A 1 128 ? 14.212 25.516 10.334 1.00 60.25 128 MET A CA 1
ATOM 1010 C C . MET A 1 128 ? 15.365 24.706 9.732 1.00 60.25 128 MET A C 1
ATOM 1012 O O . MET A 1 128 ? 15.322 24.228 8.600 1.00 60.25 128 MET A O 1
ATOM 1016 N N . THR A 1 129 ? 16.429 24.555 10.515 1.00 72.62 129 THR A N 1
ATOM 1017 C CA . THR A 1 129 ? 17.499 23.607 10.216 1.00 72.62 129 THR A CA 1
ATOM 1018 C C . THR A 1 129 ? 16.948 22.196 10.385 1.00 72.62 129 THR A C 1
ATOM 1020 O O . THR A 1 129 ? 16.613 21.796 11.501 1.00 72.62 129 THR A O 1
ATOM 1023 N N . LYS A 1 130 ? 16.841 21.450 9.275 1.00 84.88 130 LYS A N 1
ATOM 1024 C CA . LYS A 1 130 ? 16.457 20.031 9.289 1.00 84.88 130 LYS A CA 1
ATOM 1025 C C . LYS A 1 130 ? 17.343 19.273 10.274 1.00 84.88 130 LYS A C 1
ATOM 1027 O O . LYS A 1 130 ? 18.569 19.381 10.206 1.00 84.88 130 LYS A O 1
ATOM 1032 N N . GLN A 1 131 ? 16.730 18.524 11.183 1.00 81.69 131 GLN A N 1
ATOM 1033 C CA . GLN A 1 131 ? 17.446 17.749 12.191 1.00 81.69 131 GLN A CA 1
ATOM 1034 C C . GLN A 1 131 ? 17.468 16.270 11.799 1.00 81.69 131 GLN A C 1
ATOM 1036 O O . GLN A 1 131 ? 16.506 15.760 11.217 1.00 81.69 131 GLN A O 1
ATOM 1041 N N . PRO A 1 132 ? 18.567 15.549 12.066 1.00 85.50 132 PRO A N 1
ATOM 1042 C CA . PRO A 1 132 ? 18.563 14.105 11.915 1.00 85.50 132 PRO A CA 1
ATOM 1043 C C . PRO A 1 132 ? 17.593 13.503 12.936 1.00 85.50 132 PRO A C 1
ATOM 1045 O O . PRO A 1 132 ? 17.691 13.782 14.128 1.00 85.50 132 PRO A O 1
ATOM 1048 N N . ILE A 1 133 ? 16.669 12.675 12.458 1.00 91.81 133 ILE A N 1
ATOM 1049 C CA . ILE A 1 133 ? 15.852 11.821 13.322 1.00 91.81 133 ILE A CA 1
ATOM 1050 C C . ILE A 1 133 ? 16.713 10.612 13.688 1.00 91.81 133 ILE A C 1
ATOM 1052 O O . ILE A 1 133 ? 17.340 10.019 12.803 1.00 91.81 133 ILE A O 1
ATOM 1056 N N . ASP A 1 134 ? 16.771 10.247 14.965 1.00 93.75 134 ASP A N 1
ATOM 1057 C CA . ASP A 1 134 ? 17.542 9.090 15.411 1.00 93.75 134 ASP A CA 1
ATOM 1058 C C . ASP A 1 134 ? 16.981 7.775 14.833 1.00 93.75 134 ASP A C 1
ATOM 1060 O O . ASP A 1 134 ? 15.833 7.680 14.392 1.00 93.75 134 ASP A O 1
ATOM 1064 N N . THR A 1 135 ? 17.814 6.737 14.788 1.00 93.69 135 THR A N 1
ATOM 1065 C CA . THR A 1 135 ? 17.473 5.476 14.114 1.00 93.69 135 THR A CA 1
ATOM 1066 C C . THR A 1 135 ? 16.335 4.709 14.790 1.00 93.69 135 THR A C 1
ATOM 1068 O O . THR A 1 135 ? 15.626 3.967 14.107 1.00 93.69 135 THR A O 1
ATOM 1071 N N . GLU A 1 136 ? 16.156 4.868 16.104 1.00 96.06 136 GLU A N 1
ATOM 1072 C CA . GLU A 1 136 ? 15.089 4.212 16.865 1.00 96.06 136 GLU A CA 1
ATOM 1073 C C . GLU A 1 136 ? 13.737 4.825 16.497 1.00 96.06 136 GLU A C 1
ATOM 1075 O O . GLU A 1 136 ? 12.845 4.116 16.027 1.00 96.06 136 GLU A O 1
ATOM 1080 N N . THR A 1 137 ? 13.649 6.152 16.535 1.00 95.69 137 THR A N 1
ATOM 1081 C CA . THR A 1 137 ? 12.476 6.905 16.087 1.00 95.69 137 THR A CA 1
ATOM 1082 C C . THR A 1 137 ? 12.131 6.606 14.625 1.00 95.69 137 THR A C 1
ATOM 1084 O O . THR A 1 137 ? 10.969 6.389 14.278 1.00 95.69 137 THR A O 1
ATOM 1087 N N . GLN A 1 138 ? 13.124 6.546 13.729 1.00 96.56 138 GLN A N 1
ATOM 1088 C CA . GLN A 1 138 ? 12.863 6.184 12.330 1.00 96.56 138 GLN A CA 1
ATOM 1089 C C . GLN A 1 138 ? 12.312 4.759 12.179 1.00 96.56 138 GLN A C 1
ATOM 1091 O O . GLN A 1 138 ? 11.450 4.521 11.329 1.00 96.56 138 GLN A O 1
ATOM 1096 N N . SER A 1 139 ? 12.772 3.821 13.008 1.00 96.56 139 SER A N 1
ATOM 1097 C CA . SER A 1 139 ? 12.271 2.442 13.022 1.00 96.56 139 SER A CA 1
ATOM 1098 C C . SER A 1 139 ? 10.832 2.368 13.538 1.00 96.56 139 SER A C 1
ATOM 1100 O O . SER A 1 139 ? 10.016 1.623 12.987 1.00 96.56 139 SER A O 1
ATOM 1102 N N . GLU A 1 140 ? 10.490 3.184 14.536 1.00 97.00 140 GLU A N 1
ATOM 1103 C CA . GLU A 1 140 ? 9.121 3.330 15.031 1.00 97.00 140 GLU A CA 1
ATOM 1104 C C . GLU A 1 140 ? 8.192 3.887 13.941 1.00 97.00 140 GLU A C 1
ATOM 1106 O O . GLU A 1 140 ? 7.155 3.290 13.648 1.00 97.00 140 GLU A O 1
ATOM 1111 N N . LEU A 1 141 ? 8.602 4.944 13.229 1.00 96.94 141 LEU A N 1
ATOM 1112 C CA . LEU A 1 141 ? 7.845 5.486 12.091 1.00 96.94 141 LEU A CA 1
ATOM 1113 C C . LEU A 1 141 ? 7.591 4.428 11.007 1.00 96.94 141 LEU A C 1
ATOM 1115 O O . LEU A 1 141 ? 6.489 4.348 10.460 1.00 96.94 141 LEU A O 1
ATOM 1119 N N . VAL A 1 142 ? 8.578 3.574 10.712 1.00 97.00 142 VAL A N 1
ATOM 1120 C CA . VAL A 1 142 ? 8.408 2.447 9.779 1.00 97.00 142 VAL A CA 1
ATOM 1121 C C . VAL A 1 142 ? 7.330 1.477 10.269 1.00 97.00 142 VAL A C 1
ATOM 1123 O O . VAL A 1 142 ? 6.506 1.028 9.465 1.00 97.00 142 VAL A O 1
ATOM 1126 N N . ALA A 1 143 ? 7.313 1.141 11.561 1.00 95.88 143 ALA A N 1
ATOM 1127 C CA . ALA A 1 143 ? 6.299 0.260 12.138 1.00 95.88 143 ALA A CA 1
ATOM 1128 C C . ALA A 1 143 ? 4.892 0.875 12.040 1.00 95.88 143 ALA A C 1
ATOM 1130 O O . ALA A 1 143 ? 3.956 0.201 11.599 1.00 95.88 143 ALA A O 1
ATOM 1131 N N . LEU A 1 144 ? 4.762 2.169 12.341 1.00 95.69 144 LEU A N 1
ATOM 1132 C CA . LEU A 1 144 ? 3.500 2.908 12.255 1.00 95.69 144 LEU A CA 1
ATOM 1133 C C . LEU A 1 144 ? 2.977 2.984 10.811 1.00 95.69 144 LEU A C 1
ATOM 1135 O O . LEU A 1 144 ? 1.800 2.716 10.554 1.00 95.69 144 LEU A O 1
ATOM 1139 N N . PHE A 1 145 ? 3.851 3.239 9.831 1.00 95.50 145 PHE A N 1
ATOM 1140 C CA . PHE A 1 145 ? 3.469 3.206 8.417 1.00 95.50 145 PHE A CA 1
ATOM 1141 C C . PHE A 1 145 ? 3.020 1.820 7.953 1.00 95.50 145 PHE A C 1
ATOM 1143 O O . PHE A 1 145 ? 2.043 1.709 7.208 1.00 95.50 145 PHE A O 1
ATOM 1150 N N . LYS A 1 146 ? 3.703 0.754 8.391 1.00 93.00 146 LYS A N 1
ATOM 1151 C CA . LYS A 1 146 ? 3.309 -0.628 8.077 1.00 93.00 146 LYS A CA 1
ATOM 1152 C C . LYS A 1 146 ? 1.939 -0.965 8.664 1.00 93.00 146 LYS A C 1
ATOM 1154 O O . LYS A 1 146 ? 1.127 -1.568 7.962 1.00 93.00 146 LYS A O 1
ATOM 1159 N N . ALA A 1 147 ? 1.656 -0.530 9.892 1.00 90.25 147 ALA A N 1
ATOM 1160 C CA . ALA A 1 147 ? 0.343 -0.693 10.514 1.00 90.25 147 ALA A CA 1
ATOM 1161 C C . ALA A 1 147 ? -0.765 0.038 9.730 1.00 90.25 147 ALA A C 1
ATOM 1163 O O . ALA A 1 147 ? -1.869 -0.485 9.582 1.00 90.25 147 ALA A O 1
ATOM 1164 N N . ALA A 1 148 ? -0.461 1.206 9.156 1.00 93.06 148 ALA A N 1
ATOM 1165 C CA . ALA A 1 148 ? -1.425 2.005 8.401 1.00 93.06 148 ALA A CA 1
ATOM 1166 C C . ALA A 1 148 ? -1.597 1.603 6.920 1.00 93.06 148 ALA A C 1
ATOM 1168 O O . ALA A 1 148 ? -2.569 2.005 6.271 1.00 93.06 148 ALA A O 1
ATOM 1169 N N . GLN A 1 149 ? -0.675 0.811 6.359 1.00 87.88 149 GLN A N 1
ATOM 1170 C CA . GLN A 1 149 ? -0.581 0.576 4.912 1.00 87.88 149 GLN A CA 1
ATOM 1171 C C . GLN A 1 149 ? -1.836 -0.074 4.304 1.00 87.88 149 GLN A C 1
ATOM 1173 O O . GLN A 1 149 ? -2.219 0.255 3.177 1.00 87.88 149 GLN A O 1
ATOM 1178 N N . TYR A 1 150 ? -2.491 -0.985 5.030 1.00 79.69 150 TYR A N 1
ATOM 1179 C CA . TYR A 1 150 ? -3.690 -1.673 4.539 1.00 79.69 150 TYR A CA 1
ATOM 1180 C C . TYR A 1 150 ? -4.897 -0.733 4.428 1.00 79.69 150 TYR A C 1
ATOM 1182 O O . TYR A 1 150 ? -5.595 -0.743 3.410 1.00 79.69 150 TYR A O 1
ATOM 1190 N N . ALA A 1 151 ? -5.097 0.135 5.421 1.00 86.19 151 ALA A N 1
ATOM 1191 C CA . ALA A 1 151 ? -6.225 1.062 5.458 1.00 86.19 151 ALA A CA 1
ATOM 1192 C C . ALA A 1 151 ? -6.058 2.267 4.519 1.00 86.19 151 ALA A C 1
ATOM 1194 O O . ALA A 1 151 ? -7.053 2.877 4.126 1.00 86.19 151 ALA A O 1
ATOM 1195 N N . GLN A 1 152 ? -4.826 2.580 4.091 1.00 82.88 152 GLN A N 1
ATOM 1196 C CA . GLN A 1 152 ? -4.540 3.700 3.184 1.00 82.88 152 GLN A CA 1
ATOM 1197 C C . GLN A 1 152 ? -5.396 3.667 1.905 1.00 82.88 152 GLN A C 1
ATOM 1199 O O . GLN A 1 152 ? -5.789 4.712 1.394 1.00 82.88 152 GLN A O 1
ATOM 1204 N N . LYS A 1 153 ? -5.692 2.473 1.374 1.00 81.50 153 LYS A N 1
ATOM 1205 C CA . LYS A 1 153 ? -6.505 2.315 0.155 1.00 81.50 153 LYS A CA 1
ATOM 1206 C C . LYS A 1 153 ? -8.010 2.341 0.412 1.00 81.50 153 LYS A C 1
ATOM 1208 O O . LYS A 1 153 ? -8.767 2.551 -0.528 1.00 81.50 153 LYS A O 1
ATOM 1213 N N . ALA A 1 154 ? -8.430 2.063 1.643 1.00 81.69 154 ALA A N 1
ATOM 1214 C CA . ALA A 1 154 ? -9.835 1.927 2.006 1.00 81.69 154 ALA A CA 1
ATOM 1215 C C . ALA A 1 154 ? -10.457 3.260 2.446 1.00 81.69 154 ALA A C 1
ATOM 1217 O O . ALA A 1 154 ? -11.660 3.440 2.294 1.00 81.69 154 ALA A O 1
ATOM 1218 N N . SER A 1 155 ? -9.650 4.195 2.959 1.00 87.19 155 SER A N 1
ATOM 1219 C CA . SER A 1 155 ? -10.135 5.455 3.523 1.00 87.19 155 SER A CA 1
ATOM 1220 C C . SER A 1 155 ? -9.341 6.660 3.016 1.00 87.19 155 SER A C 1
ATOM 1222 O O . SER A 1 155 ? -8.122 6.749 3.187 1.00 87.19 155 SER A O 1
ATOM 1224 N N . SER A 1 156 ? -10.047 7.626 2.419 1.00 89.06 156 SER A N 1
ATOM 1225 C CA . SER A 1 156 ? -9.476 8.909 1.982 1.00 89.06 156 SER A CA 1
ATOM 1226 C C . SER A 1 156 ? -8.915 9.714 3.156 1.00 89.06 156 SER A C 1
ATOM 1228 O O . SER A 1 156 ? -7.866 10.343 3.019 1.00 89.06 156 SER A O 1
ATOM 1230 N N . PHE A 1 157 ? -9.564 9.635 4.320 1.00 89.50 157 PHE A N 1
ATOM 1231 C CA . PHE A 1 157 ? -9.106 10.257 5.557 1.00 89.50 157 PHE A CA 1
ATOM 1232 C C . PHE A 1 157 ? -7.764 9.676 6.0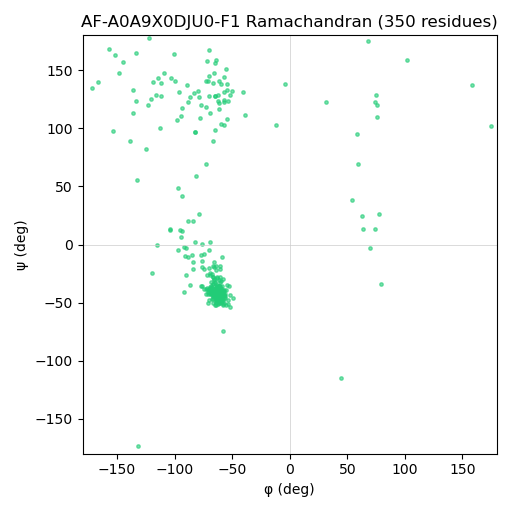25 1.00 89.50 157 PHE A C 1
ATOM 1234 O O . PHE A 1 157 ? -6.822 10.432 6.261 1.00 89.50 157 PHE A O 1
ATOM 1241 N N . ILE A 1 158 ? -7.620 8.343 6.051 1.00 92.00 158 ILE A N 1
ATOM 1242 C CA . ILE A 1 158 ? -6.337 7.693 6.380 1.00 92.00 158 ILE A CA 1
ATOM 1243 C C . ILE A 1 158 ? -5.260 8.088 5.378 1.00 92.00 158 ILE A C 1
ATOM 1245 O O . ILE A 1 158 ? -4.146 8.424 5.771 1.00 92.00 158 ILE A O 1
ATOM 1249 N N . ASN A 1 159 ? -5.581 8.124 4.084 1.00 91.62 159 ASN A N 1
ATOM 1250 C CA . ASN A 1 159 ? -4.632 8.598 3.083 1.00 91.62 159 ASN A CA 1
ATOM 1251 C C . ASN A 1 159 ? -4.213 10.062 3.329 1.00 91.62 159 ASN A C 1
ATOM 1253 O O . ASN A 1 159 ? -3.051 10.399 3.108 1.00 91.62 159 ASN A O 1
ATOM 1257 N N . SER A 1 160 ? -5.110 10.928 3.812 1.00 93.06 160 SER A N 1
ATOM 1258 C CA . SER A 1 160 ? -4.794 12.312 4.197 1.00 93.06 160 SER A CA 1
ATOM 1259 C C . SER A 1 160 ? -3.888 12.400 5.432 1.00 93.06 160 SER A C 1
ATOM 1261 O O . SER A 1 160 ? -2.948 13.189 5.440 1.00 93.06 160 SER A O 1
ATOM 1263 N N . LEU A 1 161 ? -4.109 11.577 6.460 1.00 93.44 161 LEU A N 1
ATOM 1264 C CA . LEU A 1 161 ? -3.211 11.505 7.624 1.00 93.44 161 LEU A CA 1
ATOM 1265 C C . LEU A 1 161 ? -1.847 10.900 7.278 1.00 93.44 161 LEU A C 1
ATOM 1267 O O . LEU A 1 161 ? -0.827 11.291 7.836 1.00 93.44 161 LEU A O 1
ATOM 1271 N N . PHE A 1 162 ? -1.817 9.977 6.320 1.00 94.25 162 PHE A N 1
ATOM 1272 C CA . PHE A 1 162 ? -0.579 9.426 5.782 1.00 94.25 162 PHE A CA 1
ATOM 1273 C C . PHE A 1 162 ? 0.189 10.505 4.995 1.00 94.25 162 PHE A C 1
ATOM 1275 O O . PHE A 1 162 ? 1.407 10.554 5.068 1.00 94.25 162 PHE A O 1
ATOM 1282 N N . ASN A 1 163 ? -0.512 11.383 4.257 1.00 93.31 163 ASN A N 1
ATOM 1283 C CA . ASN A 1 163 ? 0.037 12.543 3.525 1.00 93.31 163 ASN A CA 1
ATOM 1284 C C . ASN A 1 163 ? 0.780 13.531 4.431 1.00 93.31 163 ASN A C 1
ATOM 1286 O O . ASN A 1 163 ? 2.001 13.483 4.473 1.00 93.31 163 ASN A O 1
ATOM 1290 N N . LYS A 1 164 ? 0.039 14.319 5.215 1.00 95.31 164 LYS A N 1
ATOM 1291 C CA . LYS A 1 164 ? 0.153 14.173 6.654 1.00 95.31 164 LYS A CA 1
ATOM 1292 C C . LYS A 1 164 ? 1.569 14.047 7.218 1.00 95.31 164 LYS A C 1
ATOM 1294 O O . LYS A 1 164 ? 2.418 14.926 7.140 1.00 95.31 164 LYS A O 1
ATOM 1299 N N . LEU A 1 165 ? 1.783 12.858 7.764 1.00 96.19 165 LEU A N 1
ATOM 1300 C CA . LEU A 1 165 ? 3.026 12.409 8.361 1.00 96.19 165 LEU A CA 1
ATOM 1301 C C . LEU A 1 165 ? 4.223 12.431 7.397 1.00 96.19 165 LEU A C 1
ATOM 1303 O O . LEU A 1 165 ? 5.330 12.744 7.818 1.00 96.19 165 LEU A O 1
ATOM 1307 N N . ILE A 1 166 ? 4.026 12.121 6.113 1.00 96.19 166 ILE A N 1
ATOM 1308 C CA . ILE A 1 166 ? 5.105 12.177 5.114 1.00 96.19 166 ILE A CA 1
ATOM 1309 C C . ILE A 1 166 ? 5.621 13.610 4.964 1.00 96.19 166 ILE A C 1
ATOM 1311 O O . ILE A 1 166 ? 6.832 13.810 4.937 1.00 96.19 166 ILE A O 1
ATOM 1315 N N . ASP A 1 167 ? 4.725 14.595 4.906 1.00 94.75 167 ASP A N 1
ATOM 1316 C CA . ASP A 1 167 ? 5.102 16.007 4.805 1.00 94.75 167 ASP A CA 1
ATOM 1317 C C . ASP A 1 167 ? 5.893 16.469 6.027 1.00 94.75 167 ASP A C 1
ATOM 1319 O O . ASP A 1 167 ? 6.955 17.071 5.877 1.00 94.75 167 ASP A O 1
ATOM 1323 N N . GLU A 1 168 ? 5.431 16.105 7.222 1.00 94.50 168 GLU A N 1
ATOM 1324 C CA . GLU A 1 168 ? 6.120 16.409 8.479 1.00 94.50 168 GLU A CA 1
ATOM 1325 C C . GLU A 1 168 ? 7.521 15.774 8.530 1.00 94.50 168 GLU A C 1
ATOM 1327 O O . GLU A 1 168 ? 8.485 16.434 8.907 1.00 94.50 168 GLU A O 1
ATOM 1332 N N . ILE A 1 169 ? 7.680 14.523 8.077 1.00 94.94 169 ILE A N 1
ATOM 1333 C CA . ILE A 1 169 ? 8.995 13.857 8.008 1.00 94.94 169 ILE A CA 1
ATOM 1334 C C . ILE A 1 169 ? 9.933 14.583 7.038 1.00 94.94 169 ILE A C 1
ATOM 1336 O O . ILE A 1 169 ? 11.088 14.841 7.375 1.00 94.94 169 ILE A O 1
ATOM 1340 N N . VAL A 1 170 ? 9.453 14.912 5.835 1.00 93.50 170 VAL A N 1
ATOM 1341 C CA . VAL A 1 170 ? 10.258 15.585 4.800 1.00 93.50 170 VAL A CA 1
ATOM 1342 C C . VAL A 1 170 ? 10.673 16.991 5.242 1.00 93.50 170 VAL A C 1
ATOM 1344 O O . VAL A 1 170 ? 11.759 17.457 4.877 1.00 93.50 170 VAL A O 1
ATOM 1347 N N . GLN A 1 171 ? 9.835 17.668 6.030 1.00 91.38 171 GLN A N 1
ATOM 1348 C CA . GLN A 1 171 ? 10.162 18.951 6.649 1.00 91.38 171 GLN A CA 1
ATOM 1349 C C . GLN A 1 171 ? 11.166 18.793 7.795 1.00 91.38 171 GLN A C 1
ATOM 1351 O O . GLN A 1 171 ? 12.119 19.567 7.865 1.00 91.38 171 GLN A O 1
ATOM 1356 N N . ALA A 1 172 ? 10.998 17.776 8.643 1.00 91.12 172 ALA A N 1
ATOM 1357 C CA . ALA A 1 172 ? 11.843 17.543 9.809 1.00 91.12 172 ALA A CA 1
ATOM 1358 C C . ALA A 1 172 ? 13.273 17.138 9.435 1.00 91.12 172 ALA A C 1
ATOM 1360 O O . ALA A 1 172 ? 14.233 17.613 10.043 1.00 91.12 172 ALA A O 1
ATOM 1361 N N . THR A 1 173 ? 13.431 16.269 8.431 1.00 91.62 173 THR A N 1
ATOM 1362 C CA . THR A 1 173 ? 14.725 15.671 8.103 1.00 91.62 173 THR A CA 1
ATOM 1363 C C . THR A 1 173 ? 14.930 15.456 6.610 1.00 91.62 173 THR A C 1
ATOM 1365 O O . THR A 1 173 ? 13.999 15.377 5.812 1.00 91.62 173 THR A O 1
ATOM 1368 N N . ASP A 1 174 ? 16.192 15.372 6.208 1.00 90.75 174 ASP A N 1
ATOM 1369 C CA . ASP A 1 174 ? 16.603 14.911 4.884 1.00 90.75 174 ASP A CA 1
ATOM 1370 C C . ASP A 1 174 ? 17.408 13.603 4.944 1.00 90.75 174 ASP A C 1
ATOM 1372 O O . ASP A 1 174 ? 17.802 13.075 3.903 1.00 90.75 174 ASP A O 1
ATOM 1376 N N . LEU A 1 175 ? 17.635 13.068 6.150 1.00 91.94 175 LEU A N 1
ATOM 1377 C CA . LEU A 1 175 ? 18.462 11.897 6.393 1.00 91.94 175 LEU A CA 1
ATOM 1378 C C . LEU A 1 175 ? 17.608 10.726 6.882 1.00 91.94 175 LEU A C 1
ATOM 1380 O O . LEU A 1 175 ? 17.257 10.637 8.058 1.00 91.94 175 LEU A O 1
ATOM 1384 N N . LEU A 1 176 ? 17.299 9.810 5.967 1.00 94.69 176 LEU A N 1
ATOM 1385 C CA . LEU A 1 176 ? 16.436 8.665 6.238 1.00 94.69 176 LEU A CA 1
ATOM 1386 C C . LEU A 1 176 ? 17.221 7.352 6.202 1.00 94.69 176 LEU A C 1
ATOM 1388 O O . LEU A 1 176 ? 18.027 7.134 5.296 1.00 94.69 176 LEU A O 1
ATOM 1392 N N . THR A 1 177 ? 16.912 6.458 7.140 1.00 94.62 177 THR A N 1
ATOM 1393 C CA . THR A 1 177 ? 17.236 5.029 7.090 1.00 94.62 177 THR A CA 1
ATOM 1394 C C . THR A 1 177 ? 16.683 4.414 5.800 1.00 94.62 177 THR A C 1
ATOM 1396 O O . THR A 1 177 ? 15.669 4.897 5.283 1.00 94.62 177 THR A O 1
ATOM 1399 N N . PRO A 1 178 ? 17.307 3.357 5.251 1.00 94.81 178 PRO A N 1
ATOM 1400 C CA . PRO A 1 178 ? 16.843 2.729 4.015 1.00 94.81 178 PRO A CA 1
ATOM 1401 C C . PRO A 1 178 ? 15.355 2.356 4.025 1.00 94.81 178 PRO A C 1
ATOM 1403 O O . PRO A 1 178 ? 14.641 2.635 3.063 1.00 94.81 178 PRO A O 1
ATOM 1406 N N . GLU A 1 179 ? 14.862 1.785 5.120 1.00 94.88 179 GLU A N 1
ATOM 1407 C CA . GLU A 1 179 ? 13.481 1.331 5.273 1.00 94.88 179 GLU A CA 1
ATOM 1408 C C . GLU A 1 179 ? 12.487 2.494 5.269 1.00 94.88 179 GLU A C 1
ATOM 1410 O O . GLU A 1 179 ? 11.478 2.439 4.560 1.00 94.88 179 GLU A O 1
ATOM 1415 N N . LEU A 1 180 ? 12.770 3.558 6.028 1.00 96.00 180 LEU A N 1
ATOM 1416 C CA . LEU A 1 180 ? 11.913 4.742 6.055 1.00 96.00 180 LEU A CA 1
ATOM 1417 C C . LEU A 1 180 ? 11.979 5.490 4.720 1.00 96.00 180 LEU A C 1
ATOM 1419 O O . LEU A 1 180 ? 10.948 5.926 4.205 1.00 96.00 180 LEU A O 1
ATOM 1423 N N . CYS A 1 181 ? 13.168 5.568 4.118 1.00 96.62 181 CYS A N 1
ATOM 1424 C CA . CYS A 1 181 ? 13.384 6.160 2.804 1.00 96.62 181 CYS A CA 1
ATOM 1425 C C . CYS A 1 181 ? 12.523 5.475 1.738 1.00 96.62 181 CYS A C 1
ATOM 1427 O O . CYS A 1 181 ? 11.822 6.161 1.000 1.00 96.62 181 CYS A O 1
ATOM 1429 N N . LEU A 1 182 ? 12.472 4.137 1.704 1.00 95.75 182 LEU A N 1
ATOM 1430 C CA . LEU A 1 182 ? 11.616 3.399 0.767 1.00 95.75 182 LEU A CA 1
ATOM 1431 C C . LEU A 1 182 ? 10.139 3.794 0.883 1.00 95.75 182 LEU A C 1
ATOM 1433 O O . LEU A 1 182 ? 9.479 4.006 -0.135 1.00 95.75 182 LEU A O 1
ATOM 1437 N N . ILE A 1 183 ? 9.623 3.909 2.110 1.00 95.50 183 ILE A N 1
ATOM 1438 C CA . ILE A 1 183 ? 8.223 4.276 2.360 1.00 95.50 183 ILE A CA 1
ATOM 1439 C C . ILE A 1 183 ? 7.962 5.720 1.924 1.00 95.50 183 ILE A C 1
ATOM 1441 O O . ILE A 1 183 ? 7.013 5.976 1.177 1.00 95.50 183 ILE A O 1
ATOM 1445 N N . VAL A 1 184 ? 8.811 6.652 2.365 1.00 96.44 184 VAL A N 1
ATOM 1446 C CA . VAL A 1 184 ? 8.663 8.086 2.089 1.00 96.44 184 VAL A CA 1
ATOM 1447 C C . VAL A 1 184 ? 8.748 8.362 0.593 1.00 96.44 184 VAL A C 1
ATOM 1449 O O . VAL A 1 184 ? 7.852 8.974 0.013 1.00 96.44 184 VAL A O 1
ATOM 1452 N N . VAL A 1 185 ? 9.790 7.848 -0.056 1.00 96.75 185 VAL A N 1
ATOM 1453 C CA . VAL A 1 185 ? 10.075 8.088 -1.471 1.00 96.75 185 VAL A CA 1
ATOM 1454 C C . VAL A 1 185 ? 9.025 7.435 -2.371 1.00 96.75 185 VAL A C 1
ATOM 1456 O O . VAL A 1 185 ? 8.570 8.079 -3.316 1.00 96.75 185 VAL A O 1
ATOM 1459 N N . ASP A 1 186 ? 8.565 6.210 -2.086 1.00 94.44 186 ASP A N 1
ATOM 1460 C CA . ASP A 1 186 ? 7.486 5.600 -2.880 1.00 94.44 186 ASP A CA 1
ATOM 1461 C C . ASP A 1 186 ? 6.158 6.353 -2.696 1.00 94.44 186 ASP A C 1
ATOM 1463 O O . ASP A 1 186 ? 5.394 6.510 -3.652 1.00 94.44 186 ASP A O 1
ATOM 1467 N N . CYS A 1 187 ? 5.898 6.896 -1.502 1.00 93.06 187 CYS A N 1
ATOM 1468 C CA . CYS A 1 187 ? 4.724 7.730 -1.260 1.00 93.06 187 CYS A CA 1
ATOM 1469 C C . CYS A 1 187 ? 4.779 9.054 -2.040 1.00 93.06 187 CYS A C 1
ATOM 1471 O O . CYS A 1 187 ? 3.788 9.431 -2.671 1.00 93.06 187 CYS A O 1
ATOM 1473 N N . LEU A 1 188 ? 5.926 9.739 -2.041 1.00 95.06 188 LEU A N 1
ATOM 1474 C CA . LEU A 1 188 ? 6.140 10.961 -2.824 1.00 95.06 188 LEU A CA 1
ATOM 1475 C C . LEU A 1 188 ? 6.012 10.686 -4.329 1.00 95.06 188 LEU A C 1
ATOM 1477 O O . LEU A 1 188 ? 5.315 11.415 -5.036 1.00 95.06 188 LEU A O 1
ATOM 1481 N N . ARG A 1 189 ? 6.603 9.585 -4.810 1.00 94.75 189 ARG A N 1
ATOM 1482 C CA . ARG A 1 189 ? 6.525 9.151 -6.211 1.00 94.75 189 ARG A CA 1
ATOM 1483 C C . ARG A 1 189 ? 5.087 8.955 -6.684 1.00 94.75 189 ARG A C 1
ATOM 1485 O O . ARG A 1 189 ? 4.682 9.522 -7.693 1.00 94.75 189 ARG A O 1
ATOM 1492 N N . ARG A 1 190 ? 4.271 8.212 -5.924 1.00 91.06 190 ARG A N 1
ATOM 1493 C CA . ARG A 1 190 ? 2.847 7.977 -6.249 1.00 91.06 190 ARG A CA 1
ATOM 1494 C C . ARG A 1 190 ? 2.020 9.263 -6.320 1.00 91.06 190 ARG A C 1
ATOM 1496 O O . ARG A 1 190 ? 0.935 9.248 -6.895 1.00 91.06 190 ARG A O 1
ATOM 1503 N N . ARG A 1 191 ? 2.517 10.354 -5.735 1.00 89.12 191 ARG A N 1
ATOM 1504 C CA . ARG A 1 191 ? 1.901 11.686 -5.747 1.00 89.12 191 ARG A CA 1
ATOM 1505 C C . ARG A 1 191 ? 2.580 12.655 -6.707 1.00 89.12 191 ARG A C 1
ATOM 1507 O O . ARG A 1 191 ? 2.306 13.846 -6.644 1.00 89.12 191 ARG A O 1
ATOM 1514 N N . ILE A 1 192 ? 3.444 12.154 -7.593 1.00 91.44 192 ILE A N 1
ATOM 1515 C CA . ILE A 1 192 ? 4.127 12.954 -8.616 1.00 91.44 192 ILE A CA 1
ATOM 1516 C C . ILE A 1 192 ? 5.036 14.028 -7.967 1.00 91.44 192 ILE A C 1
ATOM 1518 O O . ILE A 1 192 ? 5.387 15.035 -8.570 1.00 91.44 192 ILE A O 1
ATOM 1522 N N . ARG A 1 193 ? 5.487 13.801 -6.725 1.00 93.38 193 ARG A N 1
ATOM 1523 C CA . ARG A 1 193 ? 6.444 14.661 -5.997 1.00 93.38 193 ARG A CA 1
ATOM 1524 C C . ARG A 1 193 ? 7.877 14.173 -6.180 1.00 93.38 193 ARG A C 1
ATOM 1526 O O . ARG A 1 193 ? 8.686 14.127 -5.254 1.00 93.38 193 ARG A O 1
ATOM 1533 N N . CYS A 1 194 ? 8.194 13.778 -7.408 1.00 91.19 194 CYS A N 1
ATOM 1534 C CA . CYS A 1 194 ? 9.489 13.224 -7.778 1.00 91.19 194 CYS A CA 1
ATOM 1535 C C . CYS A 1 194 ? 10.674 14.195 -7.546 1.00 91.19 194 CYS A C 1
ATOM 1537 O O . CYS A 1 194 ? 11.741 13.699 -7.171 1.00 91.19 194 CYS A O 1
ATOM 1539 N N . PRO A 1 195 ? 10.520 15.535 -7.678 1.00 90.94 195 PRO A N 1
ATOM 1540 C CA . PRO A 1 195 ? 11.572 16.496 -7.326 1.00 90.94 195 PRO A CA 1
ATOM 1541 C C . PRO A 1 195 ? 11.965 16.496 -5.844 1.00 90.94 195 PRO A C 1
ATOM 1543 O O . PRO A 1 195 ? 13.109 16.794 -5.523 1.00 90.94 195 PRO A O 1
ATOM 1546 N N . GLU A 1 196 ? 11.049 16.138 -4.942 1.00 92.62 196 GLU A N 1
ATOM 1547 C CA . GLU A 1 196 ? 11.326 16.026 -3.501 1.00 92.62 196 GLU A CA 1
ATOM 1548 C C . GLU A 1 196 ? 11.876 14.643 -3.139 1.00 92.62 196 GLU A C 1
ATOM 1550 O O . GLU A 1 196 ? 12.747 14.503 -2.281 1.00 92.62 196 GLU A O 1
ATOM 1555 N N . ALA A 1 197 ? 11.396 13.610 -3.833 1.00 95.25 197 ALA A N 1
ATOM 1556 C CA . ALA A 1 197 ? 11.767 12.223 -3.593 1.00 95.25 197 ALA A CA 1
ATOM 1557 C C . ALA A 1 197 ? 13.232 11.926 -3.967 1.00 95.25 197 ALA A C 1
ATOM 1559 O O . ALA A 1 197 ? 13.931 11.214 -3.245 1.00 95.25 197 ALA A O 1
ATOM 1560 N N . LEU A 1 198 ? 13.710 12.467 -5.095 1.00 94.06 198 LEU A N 1
ATOM 1561 C CA . LEU A 1 198 ? 15.035 12.145 -5.632 1.00 94.06 198 LEU A CA 1
ATOM 1562 C C . LEU A 1 198 ? 16.202 12.659 -4.756 1.00 94.06 198 LEU A C 1
ATOM 1564 O O . LEU A 1 198 ? 17.136 11.883 -4.536 1.00 94.06 198 LEU A O 1
ATOM 1568 N N . PRO A 1 199 ? 16.184 13.895 -4.211 1.00 93.94 199 PRO A N 1
ATOM 1569 C CA . PRO A 1 199 ? 17.206 14.358 -3.270 1.00 93.94 199 PRO A CA 1
ATOM 1570 C C . PRO A 1 199 ? 17.285 13.515 -1.994 1.00 93.94 199 PRO A C 1
ATOM 1572 O O . PRO A 1 199 ? 18.387 13.142 -1.596 1.00 93.94 199 PRO A O 1
ATOM 1575 N N . LEU A 1 200 ? 16.138 13.161 -1.398 1.00 94.44 200 LEU A N 1
ATOM 1576 C CA . LEU A 1 200 ? 16.079 12.301 -0.206 1.00 94.44 200 LEU A CA 1
ATOM 1577 C C . LEU A 1 200 ? 16.717 10.941 -0.484 1.00 94.44 200 LEU A C 1
ATOM 1579 O O . LEU A 1 200 ? 17.593 10.486 0.250 1.00 94.44 200 LEU A O 1
ATOM 1583 N N . LEU A 1 201 ? 16.331 10.329 -1.604 1.00 95.19 201 LEU A N 1
ATOM 1584 C CA . LEU A 1 201 ? 16.858 9.040 -2.020 1.00 95.19 201 LEU A CA 1
ATOM 1585 C C . LEU A 1 201 ? 18.366 9.090 -2.282 1.00 95.19 201 LEU A C 1
ATOM 1587 O O . LEU A 1 201 ? 19.096 8.215 -1.827 1.00 95.19 201 LEU A O 1
ATOM 1591 N N . ASN A 1 202 ? 18.855 10.114 -2.986 1.00 94.12 202 ASN A N 1
ATOM 1592 C CA . ASN A 1 202 ? 20.287 10.279 -3.233 1.00 94.12 202 ASN A CA 1
ATOM 1593 C C . ASN A 1 202 ? 21.070 10.488 -1.931 1.00 94.12 202 ASN A C 1
ATOM 1595 O O . ASN A 1 202 ? 22.151 9.915 -1.790 1.00 94.12 202 ASN A O 1
ATOM 1599 N N . LYS A 1 203 ? 20.523 11.245 -0.969 1.00 93.50 203 LYS A N 1
ATOM 1600 C CA . LYS A 1 203 ? 21.166 11.453 0.332 1.00 93.50 203 LYS A CA 1
ATOM 1601 C C . LYS A 1 203 ? 21.269 10.142 1.109 1.00 93.50 203 LYS A C 1
ATOM 1603 O O . LYS A 1 203 ? 22.370 9.792 1.528 1.00 93.50 203 LYS A O 1
ATOM 1608 N N . THR A 1 204 ? 20.189 9.361 1.199 1.00 93.19 204 THR A N 1
ATOM 1609 C CA . THR A 1 204 ? 20.224 8.014 1.801 1.00 93.19 204 THR A CA 1
ATOM 1610 C C . THR A 1 204 ? 21.196 7.088 1.062 1.00 93.19 204 THR A C 1
ATOM 1612 O O . THR A 1 204 ? 21.973 6.375 1.692 1.00 93.19 204 THR A O 1
ATOM 1615 N N . LEU A 1 205 ? 21.218 7.113 -0.277 1.00 91.69 205 LEU A N 1
ATOM 1616 C CA . LEU A 1 205 ? 22.118 6.262 -1.059 1.00 91.69 205 LEU A CA 1
ATOM 1617 C C . LEU A 1 205 ? 23.604 6.626 -0.875 1.00 91.69 205 LEU A C 1
ATOM 1619 O O . LEU A 1 205 ? 24.452 5.744 -1.012 1.00 91.69 205 LEU A O 1
ATOM 1623 N N . SER A 1 206 ? 23.919 7.889 -0.568 1.00 90.69 206 SER A N 1
ATOM 1624 C CA . SER A 1 206 ? 25.293 8.364 -0.343 1.00 90.69 206 SER A CA 1
ATOM 1625 C C . SER A 1 206 ? 25.882 7.975 1.015 1.00 90.69 206 SER A C 1
ATOM 1627 O O . SER A 1 206 ? 27.091 8.086 1.212 1.00 90.69 206 SER A O 1
ATOM 1629 N N . GLN A 1 207 ? 25.053 7.514 1.955 1.00 87.75 207 GLN A N 1
ATOM 1630 C CA . GLN A 1 207 ? 25.534 7.084 3.262 1.00 87.75 207 GLN A CA 1
ATOM 1631 C C . GLN A 1 207 ? 26.341 5.779 3.153 1.00 87.75 207 GLN A C 1
ATOM 1633 O O . GLN A 1 207 ? 25.975 4.899 2.362 1.00 87.75 207 GLN A O 1
ATOM 1638 N N . PRO A 1 208 ? 27.398 5.607 3.972 1.00 83.44 208 PRO A N 1
ATOM 1639 C CA . PRO A 1 208 ? 28.094 4.333 4.098 1.00 83.44 208 PRO A CA 1
ATOM 1640 C C . PRO A 1 208 ? 27.104 3.251 4.527 1.00 83.44 208 PRO A C 1
ATOM 1642 O O . PRO A 1 208 ? 26.438 3.380 5.555 1.00 83.44 208 PRO A O 1
ATOM 1645 N N . ARG A 1 209 ? 26.991 2.184 3.736 1.00 77.56 209 ARG A N 1
ATOM 1646 C CA . ARG A 1 209 ? 26.067 1.079 3.998 1.00 77.56 209 ARG A CA 1
ATOM 1647 C C . ARG A 1 209 ? 26.832 -0.219 4.181 1.00 77.56 209 ARG A C 1
ATOM 1649 O O . ARG A 1 209 ? 27.784 -0.491 3.460 1.00 77.56 209 ARG A O 1
ATOM 1656 N N . GLN A 1 210 ? 26.377 -1.022 5.141 1.00 70.12 210 GLN A N 1
ATOM 1657 C CA . GLN A 1 210 ? 26.915 -2.362 5.383 1.00 70.12 210 GLN A CA 1
ATOM 1658 C C . GLN A 1 210 ? 26.453 -3.372 4.321 1.00 70.12 210 GLN A C 1
ATOM 1660 O O . GLN A 1 210 ? 27.090 -4.405 4.149 1.00 70.12 210 GLN A O 1
ATOM 1665 N N . SER A 1 211 ? 25.349 -3.093 3.612 1.00 76.94 211 SER A N 1
ATOM 1666 C CA . SER A 1 211 ? 24.767 -4.004 2.622 1.00 76.94 211 SER A CA 1
ATOM 1667 C C . SER A 1 211 ? 24.086 -3.252 1.463 1.00 76.94 211 SER A C 1
ATOM 1669 O O . SER A 1 211 ? 23.531 -2.167 1.690 1.00 76.94 211 SER A O 1
ATOM 1671 N N . PRO A 1 212 ? 24.097 -3.809 0.235 1.00 81.69 212 PRO A N 1
ATOM 1672 C CA . PRO A 1 212 ? 23.316 -3.301 -0.890 1.00 81.69 212 PRO A CA 1
ATOM 1673 C C . PRO A 1 212 ? 21.813 -3.247 -0.585 1.00 81.69 212 PRO A C 1
ATOM 1675 O O . PRO A 1 212 ? 21.250 -4.125 0.074 1.00 81.69 212 PRO A O 1
ATOM 1678 N N . CYS A 1 213 ? 21.135 -2.227 -1.115 1.00 89.12 213 CYS A N 1
ATOM 1679 C CA . CYS A 1 213 ? 19.683 -2.079 -1.001 1.00 89.12 213 CYS A CA 1
ATOM 1680 C C . CYS A 1 213 ? 19.077 -1.949 -2.408 1.00 89.12 213 CYS A C 1
ATOM 1682 O O . CYS A 1 213 ? 18.823 -0.823 -2.861 1.00 89.12 213 CYS A O 1
ATOM 1684 N N . PRO A 1 214 ? 18.856 -3.085 -3.100 1.00 93.00 214 PRO A N 1
ATOM 1685 C CA . PRO A 1 214 ? 18.376 -3.094 -4.482 1.00 93.00 214 PRO A CA 1
ATOM 1686 C C . PRO A 1 214 ? 17.035 -2.374 -4.660 1.00 93.00 214 PRO A C 1
ATOM 1688 O O . PRO A 1 214 ? 16.767 -1.783 -5.707 1.00 93.00 214 PRO A O 1
ATOM 1691 N N . GLU A 1 215 ? 16.192 -2.364 -3.628 1.00 94.81 215 GLU A N 1
ATOM 1692 C CA . GLU A 1 215 ? 14.925 -1.640 -3.600 1.00 94.81 215 GLU A CA 1
ATOM 1693 C C . GLU A 1 215 ? 15.108 -0.125 -3.788 1.00 94.81 215 GLU A C 1
ATOM 1695 O O . GLU A 1 215 ? 14.370 0.480 -4.570 1.00 94.81 215 GLU A O 1
ATOM 1700 N N . LEU A 1 216 ? 16.102 0.486 -3.129 1.00 94.12 216 LEU A N 1
ATOM 1701 C CA . LEU A 1 216 ? 16.371 1.924 -3.249 1.00 94.12 216 LEU A CA 1
ATOM 1702 C C . LEU A 1 216 ? 16.905 2.274 -4.642 1.00 94.12 216 LEU A C 1
ATOM 1704 O O . LEU A 1 216 ? 16.479 3.266 -5.233 1.00 94.12 216 LEU A O 1
ATOM 1708 N N . ASN A 1 217 ? 17.798 1.450 -5.197 1.00 94.56 217 ASN A N 1
ATOM 1709 C CA . ASN A 1 217 ? 18.339 1.670 -6.541 1.00 94.56 217 ASN A CA 1
ATOM 1710 C C . ASN A 1 217 ? 17.271 1.491 -7.631 1.00 94.56 217 ASN A C 1
ATOM 1712 O O . ASN A 1 217 ? 17.189 2.302 -8.556 1.00 94.56 217 ASN A O 1
ATOM 1716 N N . ARG A 1 218 ? 16.374 0.508 -7.485 1.00 96.19 218 ARG A N 1
ATOM 1717 C CA . ARG A 1 218 ? 15.195 0.380 -8.355 1.00 96.19 218 ARG A CA 1
ATOM 1718 C C . ARG A 1 218 ? 14.304 1.615 -8.270 1.00 96.19 218 ARG A C 1
ATOM 1720 O O . ARG A 1 218 ? 13.900 2.151 -9.299 1.00 96.19 218 ARG A O 1
ATOM 1727 N N . LEU A 1 219 ? 14.016 2.097 -7.060 1.00 95.62 219 LEU A N 1
ATOM 1728 C CA . LEU A 1 219 ? 13.184 3.284 -6.867 1.00 95.62 219 LEU A CA 1
ATOM 1729 C C . LEU A 1 219 ? 13.827 4.540 -7.475 1.00 95.62 219 LEU A C 1
ATOM 1731 O O . LEU A 1 219 ? 13.125 5.366 -8.059 1.00 95.62 219 LEU A O 1
ATOM 1735 N N . LYS A 1 220 ? 15.162 4.641 -7.428 1.00 95.81 220 LYS A N 1
ATOM 1736 C CA . LYS A 1 220 ? 15.929 5.699 -8.097 1.00 95.81 220 LYS A CA 1
ATOM 1737 C C . LYS A 1 220 ? 15.732 5.652 -9.606 1.00 95.81 220 LYS A C 1
ATOM 1739 O O . LYS A 1 220 ? 15.372 6.668 -10.193 1.00 95.81 220 LYS A O 1
ATOM 1744 N N . ALA A 1 221 ? 15.901 4.486 -10.223 1.00 95.94 221 ALA A N 1
ATOM 1745 C CA . ALA A 1 221 ? 15.722 4.323 -11.664 1.00 95.94 221 ALA A CA 1
ATOM 1746 C C . ALA A 1 221 ? 14.294 4.689 -12.127 1.00 95.94 221 ALA A C 1
ATOM 1748 O O . ALA A 1 221 ? 14.111 5.373 -13.140 1.00 95.94 221 ALA A O 1
ATOM 1749 N N . LEU A 1 222 ? 13.278 4.311 -11.342 1.00 95.62 222 LEU A N 1
ATOM 1750 C CA . LEU A 1 222 ? 11.882 4.684 -11.594 1.00 95.62 222 LEU A CA 1
ATOM 1751 C C . LEU A 1 222 ? 11.669 6.204 -11.512 1.00 95.62 222 LEU A C 1
ATOM 1753 O O . LEU A 1 222 ? 11.118 6.794 -12.440 1.00 95.62 222 LEU A O 1
ATOM 1757 N N . LEU A 1 223 ? 12.170 6.859 -10.461 1.00 95.25 223 LEU A N 1
ATOM 1758 C CA . LEU A 1 223 ? 12.078 8.317 -10.313 1.00 95.25 223 LEU A CA 1
ATOM 1759 C C . LEU A 1 223 ? 12.800 9.078 -11.427 1.00 95.25 223 LEU A C 1
ATOM 1761 O O . LEU A 1 223 ? 12.325 10.121 -11.872 1.00 95.25 223 LEU A O 1
ATOM 1765 N N . MET A 1 224 ? 13.944 8.576 -11.886 1.00 94.94 224 MET A N 1
ATOM 1766 C CA . MET A 1 224 ? 14.696 9.178 -12.990 1.00 94.94 224 MET A CA 1
ATOM 1767 C C . MET A 1 224 ? 13.933 9.058 -14.316 1.00 94.94 224 MET A C 1
ATOM 1769 O O . MET A 1 224 ? 13.853 10.028 -15.070 1.00 94.94 224 MET A O 1
ATOM 1773 N N . THR A 1 225 ? 13.270 7.918 -14.542 1.00 93.25 225 THR A N 1
ATOM 1774 C CA . THR A 1 225 ? 12.382 7.694 -15.697 1.00 93.25 225 THR A CA 1
ATOM 1775 C C . THR A 1 225 ? 11.185 8.648 -15.717 1.00 93.25 225 THR A C 1
ATOM 1777 O O . THR A 1 225 ? 10.741 9.078 -16.789 1.00 93.25 225 THR A O 1
ATOM 1780 N N . GLU A 1 226 ? 10.626 8.943 -14.543 1.00 92.38 226 GLU A N 1
ATOM 1781 C CA . GLU A 1 226 ? 9.468 9.825 -14.370 1.00 92.38 226 GLU A CA 1
ATOM 1782 C C . GLU A 1 226 ? 9.852 11.312 -14.485 1.00 92.38 226 GLU A C 1
ATOM 1784 O O . GLU A 1 226 ? 9.109 12.080 -15.090 1.00 92.38 226 GLU A O 1
ATOM 1789 N N . ASN A 1 227 ? 11.040 11.707 -14.011 1.00 89.88 227 ASN A N 1
ATOM 1790 C CA . ASN A 1 227 ? 11.570 13.075 -14.126 1.00 89.88 227 ASN A CA 1
ATOM 1791 C C . ASN A 1 227 ? 12.243 13.386 -15.476 1.00 89.88 227 ASN A C 1
ATOM 1793 O O . ASN A 1 227 ? 12.773 14.479 -15.648 1.00 89.88 227 ASN A O 1
ATOM 1797 N N . SER A 1 228 ? 12.251 12.447 -16.428 1.00 89.44 228 SER A N 1
ATOM 1798 C CA . SER A 1 228 ? 12.955 12.599 -17.715 1.00 89.44 228 SER A CA 1
ATOM 1799 C C . SER A 1 228 ? 14.438 12.961 -17.551 1.00 89.44 228 SER A C 1
ATOM 1801 O O . SER A 1 228 ? 14.980 13.767 -18.305 1.00 89.44 228 SER A O 1
ATOM 1803 N N . VAL A 1 229 ? 15.093 12.366 -16.549 1.00 90.69 229 VAL A N 1
ATOM 1804 C CA . VAL A 1 229 ? 16.550 12.462 -16.401 1.00 90.69 229 VAL A CA 1
ATOM 1805 C C . VAL A 1 229 ? 17.217 11.760 -17.587 1.00 90.69 229 VAL A C 1
ATOM 1807 O O . VAL A 1 229 ? 16.614 10.886 -18.213 1.00 90.69 229 VAL A O 1
ATOM 1810 N N . ASP A 1 230 ? 18.462 12.140 -17.886 1.00 95.00 230 ASP A N 1
ATOM 1811 C CA . ASP A 1 230 ? 19.273 11.549 -18.949 1.00 95.00 230 ASP A CA 1
ATOM 1812 C C . ASP A 1 230 ? 19.118 10.020 -19.029 1.00 95.00 230 ASP A C 1
ATOM 1814 O O . ASP A 1 230 ? 19.191 9.294 -18.025 1.00 95.00 230 ASP A O 1
ATOM 1818 N N . SER A 1 231 ? 18.874 9.530 -20.246 1.00 94.25 231 SER A N 1
ATOM 1819 C CA . SER A 1 231 ? 18.559 8.124 -20.484 1.00 94.25 231 SER A CA 1
ATOM 1820 C C . SER A 1 231 ? 19.725 7.197 -20.156 1.00 94.25 231 SER A C 1
ATOM 1822 O O . SER A 1 231 ? 19.490 6.066 -19.734 1.00 94.25 231 SER A O 1
ATOM 1824 N N . THR A 1 232 ? 20.964 7.664 -20.312 1.00 95.19 232 THR A N 1
ATOM 1825 C CA . THR A 1 232 ? 22.175 6.894 -20.007 1.00 95.19 232 THR A CA 1
ATOM 1826 C C . THR A 1 232 ? 22.305 6.707 -18.503 1.00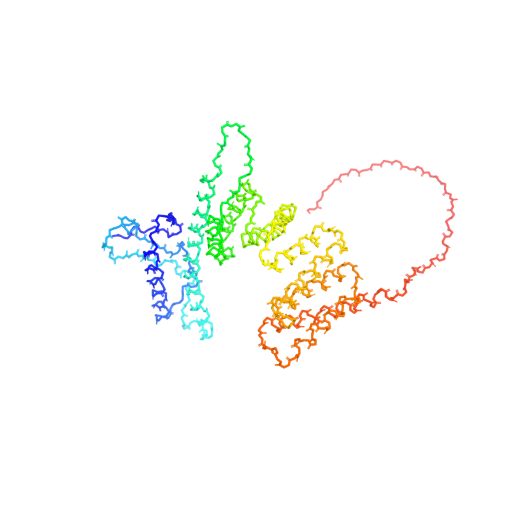 95.19 232 THR A C 1
ATOM 1828 O O . THR A 1 232 ? 22.470 5.583 -18.034 1.00 95.19 232 THR A O 1
ATOM 1831 N N . ILE A 1 233 ? 22.141 7.786 -17.733 1.00 94.75 233 ILE A N 1
ATOM 1832 C CA . ILE A 1 233 ? 22.204 7.723 -16.266 1.00 94.75 233 ILE A CA 1
ATOM 1833 C C . ILE A 1 233 ? 21.042 6.876 -15.717 1.00 94.75 233 ILE A C 1
ATOM 1835 O O . ILE A 1 233 ? 21.219 6.072 -14.800 1.00 94.75 233 ILE A O 1
ATOM 1839 N N . THR A 1 234 ? 19.851 7.002 -16.305 1.00 95.88 234 THR A N 1
ATOM 1840 C CA . THR A 1 234 ? 18.683 6.197 -15.918 1.00 95.88 234 THR A CA 1
ATOM 1841 C C . THR A 1 234 ? 18.891 4.707 -16.219 1.00 95.88 234 THR A C 1
ATOM 1843 O O . THR A 1 234 ? 18.562 3.864 -15.384 1.00 95.88 234 THR A O 1
ATOM 1846 N N . ALA A 1 235 ? 19.480 4.367 -17.372 1.00 96.38 235 ALA A N 1
ATOM 1847 C CA . ALA A 1 235 ? 19.829 2.988 -17.716 1.00 96.38 235 ALA A CA 1
ATOM 1848 C C . ALA A 1 235 ? 20.846 2.396 -16.730 1.00 96.38 235 ALA A C 1
ATOM 1850 O O . ALA A 1 235 ? 20.630 1.295 -16.229 1.00 96.38 235 ALA A O 1
ATOM 1851 N N . GLN A 1 236 ? 21.893 3.150 -16.378 1.00 96.12 236 GLN A N 1
ATOM 1852 C CA . GLN A 1 236 ? 22.887 2.734 -15.382 1.00 96.12 236 GLN A CA 1
ATOM 1853 C C . GLN A 1 236 ? 22.253 2.468 -14.010 1.00 96.12 236 GLN A C 1
ATOM 1855 O O . GLN A 1 236 ? 22.609 1.501 -13.341 1.00 96.12 236 GLN A O 1
ATOM 1860 N N . ALA A 1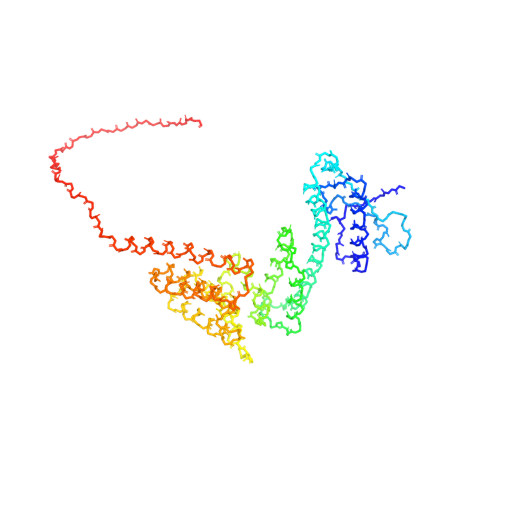 237 ? 21.279 3.286 -13.595 1.00 95.25 237 ALA A N 1
ATOM 1861 C CA . ALA A 1 237 ? 20.556 3.065 -12.344 1.00 95.25 237 ALA A CA 1
ATOM 1862 C C . ALA A 1 237 ? 19.743 1.755 -12.363 1.00 95.25 237 ALA A C 1
ATOM 1864 O O . ALA A 1 237 ? 19.733 1.029 -11.368 1.00 95.25 237 ALA A O 1
ATOM 1865 N N . PHE A 1 238 ? 19.097 1.422 -13.489 1.00 97.62 238 PHE A N 1
ATOM 1866 C CA . PHE A 1 238 ? 18.429 0.126 -13.656 1.00 97.62 238 PHE A CA 1
ATOM 1867 C C . PHE A 1 238 ? 19.417 -1.040 -13.647 1.00 97.62 238 PHE A C 1
ATOM 1869 O O . PHE A 1 238 ? 19.159 -2.045 -12.989 1.00 97.62 238 PHE A O 1
ATOM 1876 N N . GLU A 1 239 ? 20.535 -0.918 -14.358 1.00 96.94 239 GLU A N 1
ATOM 1877 C CA . GLU A 1 239 ? 21.561 -1.961 -14.436 1.00 96.94 239 GLU A CA 1
ATOM 1878 C C . GLU A 1 239 ? 22.168 -2.248 -13.057 1.00 96.94 239 GLU A C 1
ATOM 1880 O O . GLU A 1 239 ? 22.262 -3.413 -12.669 1.00 96.94 239 GLU A O 1
ATOM 1885 N N . LEU A 1 240 ? 22.453 -1.205 -12.269 1.00 95.56 240 LEU A N 1
ATOM 1886 C CA . LEU A 1 240 ? 22.885 -1.344 -10.877 1.00 95.56 240 LEU A CA 1
ATOM 1887 C C . LEU A 1 240 ? 21.826 -2.050 -10.018 1.00 95.56 240 LEU A C 1
ATOM 1889 O O . LEU A 1 240 ? 22.145 -2.995 -9.301 1.00 95.56 240 LEU A O 1
ATOM 1893 N N . ALA A 1 241 ? 20.558 -1.636 -10.115 1.00 96.50 241 ALA A N 1
ATOM 1894 C CA . ALA A 1 241 ? 19.477 -2.273 -9.365 1.00 96.50 241 ALA A CA 1
ATOM 1895 C C . ALA A 1 241 ? 19.338 -3.764 -9.718 1.00 96.50 241 ALA A C 1
ATOM 1897 O O . ALA A 1 241 ? 19.209 -4.602 -8.828 1.00 96.50 241 ALA A O 1
ATOM 1898 N N . ILE A 1 242 ? 19.388 -4.114 -11.008 1.00 97.69 242 ILE A N 1
ATOM 1899 C CA . ILE A 1 242 ? 19.297 -5.502 -11.483 1.00 97.69 242 ILE A CA 1
ATOM 1900 C C . ILE A 1 242 ? 20.484 -6.331 -10.987 1.00 97.69 242 ILE A C 1
ATOM 1902 O O . ILE A 1 242 ? 20.274 -7.471 -10.566 1.00 97.69 242 ILE A O 1
ATOM 1906 N N . ALA A 1 243 ? 21.700 -5.779 -11.012 1.00 96.75 243 ALA A N 1
ATOM 1907 C CA . ALA A 1 243 ? 22.889 -6.448 -10.492 1.00 96.75 243 ALA A CA 1
ATOM 1908 C C . ALA A 1 243 ? 22.728 -6.773 -8.998 1.00 96.75 243 ALA A C 1
ATOM 1910 O O . ALA A 1 243 ? 22.865 -7.932 -8.610 1.00 96.75 243 ALA A O 1
ATOM 1911 N N . GLU A 1 244 ? 22.309 -5.799 -8.186 1.00 95.56 244 GLU A N 1
ATOM 1912 C CA . GLU A 1 244 ? 22.087 -5.996 -6.748 1.00 95.56 244 GLU A CA 1
ATOM 1913 C C . GLU A 1 244 ? 20.934 -6.977 -6.449 1.00 95.56 244 GLU A C 1
ATOM 1915 O O . GLU A 1 244 ? 21.044 -7.809 -5.547 1.00 95.56 244 GLU A O 1
ATOM 1920 N N . TYR A 1 245 ? 19.825 -6.940 -7.206 1.00 96.44 245 TYR A N 1
ATOM 1921 C CA . TYR A 1 245 ? 18.748 -7.935 -7.070 1.00 96.44 245 TYR A CA 1
ATOM 1922 C C . TYR A 1 245 ? 19.235 -9.344 -7.425 1.00 96.44 245 TYR A C 1
ATOM 1924 O O . TYR A 1 245 ? 18.869 -10.317 -6.759 1.00 96.44 245 TYR A O 1
ATOM 1932 N N . THR A 1 246 ? 20.056 -9.456 -8.469 1.00 96.25 246 THR A N 1
ATOM 1933 C CA . THR A 1 246 ? 20.620 -10.730 -8.923 1.00 96.25 246 THR A CA 1
ATOM 1934 C C . THR A 1 246 ? 21.571 -11.305 -7.883 1.00 96.25 246 THR A C 1
ATOM 1936 O O . THR A 1 246 ? 21.467 -12.487 -7.576 1.00 96.25 246 THR A O 1
ATOM 1939 N N . GLU A 1 247 ? 22.432 -10.478 -7.293 1.00 95.38 247 GLU A N 1
ATOM 1940 C CA . GLU A 1 247 ? 23.341 -10.884 -6.221 1.00 95.38 247 GLU A CA 1
ATOM 1941 C C . GLU A 1 247 ? 22.576 -11.319 -4.962 1.00 95.38 247 GLU A C 1
ATOM 1943 O O . GLU A 1 247 ? 22.813 -12.401 -4.427 1.00 95.38 247 GLU A O 1
ATOM 1948 N N . LYS A 1 248 ? 21.609 -10.511 -4.508 1.00 94.50 248 LYS A N 1
ATOM 1949 C CA . LYS A 1 248 ? 20.906 -10.734 -3.235 1.00 94.50 248 LYS A CA 1
ATOM 1950 C C . LYS A 1 248 ? 19.890 -11.873 -3.284 1.00 94.50 248 LYS A C 1
ATOM 1952 O O . LYS A 1 248 ? 19.709 -12.586 -2.298 1.00 94.50 248 LYS A O 1
ATOM 1957 N N . TYR A 1 249 ? 19.173 -12.018 -4.396 1.00 93.94 249 TYR A N 1
ATOM 1958 C CA . TYR A 1 249 ? 18.034 -12.935 -4.496 1.00 93.94 249 TYR A CA 1
ATOM 1959 C C . TYR A 1 249 ? 18.222 -14.019 -5.564 1.00 93.94 249 TYR A C 1
ATOM 1961 O O . TYR A 1 249 ? 17.610 -15.086 -5.460 1.00 93.94 249 TYR A O 1
ATOM 1969 N N . GLY A 1 250 ? 19.059 -13.773 -6.570 1.00 94.81 250 GLY A N 1
ATOM 1970 C CA . GLY A 1 250 ? 19.255 -14.633 -7.734 1.00 94.81 250 GLY A CA 1
ATOM 1971 C C . GLY A 1 250 ? 18.526 -14.131 -8.991 1.00 94.81 250 GLY A C 1
ATOM 1972 O O . GLY A 1 250 ? 17.530 -13.400 -8.897 1.00 94.81 250 GLY A O 1
ATOM 1973 N N . PRO A 1 251 ? 18.968 -14.556 -10.191 1.00 95.19 251 PRO A N 1
ATOM 1974 C CA . PRO A 1 251 ? 18.437 -14.076 -11.474 1.00 95.19 251 PRO A CA 1
ATOM 1975 C C . PRO A 1 251 ? 17.004 -14.550 -11.760 1.00 95.19 251 PRO A C 1
ATOM 1977 O O . PRO A 1 251 ? 16.253 -13.873 -12.459 1.00 95.19 251 PRO A O 1
ATOM 1980 N N . HIS A 1 252 ? 16.598 -15.692 -11.194 1.00 94.50 252 HIS A N 1
ATOM 1981 C CA . HIS A 1 252 ? 15.284 -16.308 -11.427 1.00 94.50 252 HIS A CA 1
ATOM 1982 C C . HIS A 1 252 ? 14.203 -15.848 -10.441 1.00 94.50 252 HIS A C 1
ATOM 1984 O O . HIS A 1 252 ? 13.048 -16.272 -10.531 1.00 94.50 252 HIS A O 1
ATOM 1990 N N . ARG A 1 253 ? 14.547 -15.006 -9.457 1.00 94.50 253 ARG A N 1
ATOM 1991 C CA . ARG A 1 253 ? 13.557 -14.525 -8.491 1.00 94.50 253 ARG A CA 1
ATOM 1992 C C . ARG A 1 253 ? 12.622 -13.519 -9.134 1.00 94.50 253 ARG A C 1
ATOM 1994 O O . ARG A 1 253 ? 13.036 -12.637 -9.878 1.00 94.50 253 ARG A O 1
ATOM 2001 N N . LEU A 1 254 ? 11.348 -13.612 -8.760 1.00 93.38 254 LEU A N 1
ATOM 2002 C CA . LEU A 1 254 ? 10.289 -12.776 -9.317 1.00 93.38 254 LEU A CA 1
ATOM 2003 C C . LEU A 1 254 ? 10.577 -11.273 -9.181 1.00 93.38 254 LEU A C 1
ATOM 2005 O O . LEU A 1 254 ? 10.313 -10.537 -10.120 1.00 93.38 254 LEU A O 1
ATOM 2009 N N . LEU A 1 255 ? 11.152 -10.822 -8.061 1.00 94.19 255 LEU A N 1
ATOM 2010 C CA . LEU A 1 255 ? 11.521 -9.410 -7.876 1.00 94.19 255 LEU A CA 1
ATOM 2011 C C . LEU A 1 255 ? 12.603 -8.954 -8.868 1.00 94.19 255 LEU A C 1
ATOM 2013 O O . LEU A 1 255 ? 12.517 -7.851 -9.411 1.00 94.19 255 LEU A O 1
ATOM 2017 N N . THR A 1 256 ? 13.584 -9.814 -9.150 1.00 96.62 256 THR A N 1
ATOM 2018 C CA . THR A 1 256 ? 14.625 -9.559 -10.153 1.00 96.62 256 THR A CA 1
ATOM 2019 C C . THR A 1 256 ? 13.996 -9.448 -11.540 1.00 96.62 256 THR A C 1
ATOM 2021 O O . THR A 1 256 ? 14.240 -8.480 -12.256 1.00 96.62 256 THR A O 1
ATOM 2024 N N . LEU A 1 257 ? 13.108 -10.382 -11.896 1.00 96.88 257 LEU A N 1
ATOM 2025 C CA . LEU A 1 257 ? 12.409 -10.383 -13.186 1.00 96.88 257 LEU A CA 1
ATOM 2026 C C . LEU A 1 257 ? 11.465 -9.180 -13.351 1.00 96.88 257 LEU A C 1
ATOM 2028 O O . LEU A 1 257 ? 11.426 -8.580 -14.422 1.00 96.88 257 LEU A O 1
ATOM 2032 N N . GLU A 1 258 ? 10.746 -8.781 -12.299 1.00 96.44 258 GLU A N 1
ATOM 2033 C CA . GLU A 1 258 ? 9.905 -7.575 -12.299 1.00 96.44 258 GLU A CA 1
ATOM 2034 C C . GLU A 1 258 ? 10.751 -6.312 -12.537 1.00 96.44 258 GLU A C 1
ATOM 2036 O O . GLU A 1 258 ? 10.385 -5.476 -13.362 1.00 96.44 258 GLU A O 1
ATOM 2041 N N . THR A 1 259 ? 11.920 -6.207 -11.897 1.00 97.62 259 THR A N 1
ATOM 2042 C CA . THR A 1 259 ? 12.853 -5.083 -12.106 1.00 97.62 259 THR A CA 1
ATOM 2043 C C . THR A 1 259 ? 13.412 -5.066 -13.533 1.00 97.62 259 THR A C 1
ATOM 2045 O O . THR A 1 259 ? 13.498 -4.012 -14.164 1.00 97.62 259 THR A O 1
ATOM 2048 N N . ARG A 1 260 ? 13.733 -6.236 -14.101 1.00 98.12 260 ARG A N 1
ATOM 2049 C CA . ARG A 1 260 ? 14.154 -6.353 -15.508 1.00 98.12 260 ARG A CA 1
ATOM 2050 C C . ARG A 1 260 ? 13.043 -5.949 -16.477 1.00 98.12 260 ARG A C 1
ATOM 2052 O O . ARG A 1 260 ? 13.318 -5.292 -17.479 1.00 98.12 260 ARG A O 1
ATOM 2059 N N . MET A 1 261 ? 11.791 -6.286 -16.167 1.00 97.44 261 MET A N 1
ATOM 2060 C CA . MET A 1 261 ? 10.632 -5.867 -16.958 1.00 97.44 261 MET A CA 1
ATOM 2061 C C . MET A 1 261 ? 10.432 -4.342 -16.910 1.00 97.44 261 MET A C 1
ATOM 2063 O O . MET A 1 261 ? 10.108 -3.727 -17.926 1.00 97.44 261 MET A O 1
ATOM 2067 N N . GLU A 1 262 ? 10.659 -3.705 -15.758 1.00 97.56 262 GLU A N 1
ATOM 2068 C CA . GLU A 1 262 ? 10.660 -2.239 -15.632 1.00 97.56 262 GLU A CA 1
ATOM 2069 C C . GLU A 1 262 ? 11.758 -1.594 -16.487 1.00 97.56 262 GLU A C 1
ATOM 2071 O O . GLU A 1 262 ? 11.470 -0.649 -17.226 1.00 97.56 262 GLU A O 1
ATOM 2076 N N . TYR A 1 263 ? 12.972 -2.154 -16.479 1.00 98.31 263 TYR A N 1
ATOM 2077 C CA . TYR A 1 263 ? 14.060 -1.684 -17.339 1.00 98.31 263 TYR A CA 1
ATOM 2078 C C . TYR A 1 263 ? 13.725 -1.839 -18.829 1.00 98.31 263 TYR A C 1
ATOM 2080 O O . TYR A 1 263 ? 13.873 -0.892 -19.601 1.00 98.31 263 TYR A O 1
ATOM 2088 N N . ALA A 1 264 ? 13.183 -2.987 -19.246 1.00 97.56 264 ALA A N 1
ATOM 2089 C CA . ALA A 1 264 ? 12.744 -3.192 -20.627 1.00 97.56 264 ALA A CA 1
ATOM 2090 C C . ALA A 1 264 ? 11.646 -2.196 -21.042 1.00 97.56 264 ALA A C 1
ATOM 2092 O O . ALA A 1 264 ? 11.645 -1.678 -22.161 1.00 97.56 264 ALA A O 1
ATOM 2093 N N . ASN A 1 265 ? 10.721 -1.873 -20.132 1.00 96.25 265 ASN A N 1
ATOM 2094 C CA . ASN A 1 265 ? 9.700 -0.859 -20.374 1.00 96.25 265 ASN A CA 1
ATOM 2095 C C . ASN A 1 265 ? 10.295 0.539 -20.561 1.00 96.25 265 ASN A C 1
ATOM 2097 O O . ASN A 1 265 ? 9.832 1.261 -21.450 1.00 96.25 265 ASN A O 1
ATOM 2101 N N . PHE A 1 266 ? 11.304 0.896 -19.764 1.00 97.00 266 PHE A N 1
ATOM 2102 C CA . PHE A 1 266 ? 12.074 2.126 -19.926 1.00 97.00 266 PHE A CA 1
ATOM 2103 C C . PHE A 1 266 ? 12.810 2.161 -21.275 1.00 97.00 266 PHE A C 1
ATOM 2105 O O . PHE A 1 266 ? 12.643 3.121 -22.025 1.00 97.00 266 PHE A O 1
ATOM 2112 N N . LEU A 1 267 ? 13.525 1.094 -21.647 1.00 96.44 267 LEU A N 1
ATOM 2113 C CA . LEU A 1 267 ? 14.227 0.994 -22.933 1.00 96.44 267 LEU A CA 1
ATOM 2114 C C . LEU A 1 267 ? 13.279 1.176 -24.122 1.00 96.44 267 LEU A C 1
ATOM 2116 O O . LEU A 1 267 ? 13.565 1.935 -25.044 1.00 96.44 267 LEU A O 1
ATOM 2120 N N . ALA A 1 268 ? 12.104 0.549 -24.072 1.00 94.00 268 ALA A N 1
ATOM 2121 C CA . ALA A 1 268 ? 11.082 0.736 -25.093 1.00 94.00 268 ALA A CA 1
ATOM 2122 C C . ALA A 1 268 ? 10.518 2.172 -25.122 1.00 94.00 268 ALA A C 1
ATOM 2124 O O . ALA A 1 268 ? 10.093 2.624 -26.181 1.00 94.00 268 ALA A O 1
ATOM 2125 N N . LYS A 1 269 ? 10.490 2.893 -23.989 1.00 94.00 269 LYS A N 1
ATOM 2126 C CA . LYS A 1 269 ? 10.066 4.307 -23.925 1.00 94.00 269 LYS A CA 1
ATOM 2127 C C . LYS A 1 269 ? 11.077 5.224 -24.620 1.00 94.00 269 LYS A C 1
ATOM 2129 O O . LYS A 1 269 ? 10.660 6.161 -25.289 1.00 94.00 269 LYS A O 1
ATOM 2134 N N . ILE A 1 270 ? 12.371 4.925 -24.512 1.00 95.06 270 ILE A N 1
ATOM 2135 C CA . ILE A 1 270 ? 13.453 5.656 -25.196 1.00 95.06 270 ILE A CA 1
ATOM 2136 C C . ILE A 1 270 ? 13.763 5.100 -26.599 1.00 95.06 270 ILE A C 1
ATOM 2138 O O . ILE A 1 270 ? 14.852 5.309 -27.120 1.00 95.06 270 ILE A O 1
ATOM 2142 N N . GLN A 1 271 ? 12.821 4.366 -27.202 1.00 93.44 271 GLN A N 1
ATOM 2143 C CA . GLN A 1 271 ? 12.920 3.795 -28.555 1.00 93.44 271 GLN A CA 1
ATOM 2144 C C . GLN A 1 271 ? 14.030 2.741 -28.752 1.00 93.44 271 GLN A C 1
ATOM 2146 O O . GLN A 1 271 ? 14.294 2.310 -29.873 1.00 93.44 271 GLN A O 1
ATOM 2151 N N . SER A 1 272 ? 14.621 2.217 -27.673 1.00 94.38 272 SER A N 1
ATOM 2152 C CA . SER A 1 272 ? 15.539 1.069 -27.711 1.00 94.38 272 SER A CA 1
ATOM 2153 C C . SER A 1 272 ? 14.758 -0.254 -27.767 1.00 94.38 272 SER A C 1
ATOM 2155 O O . SER A 1 272 ? 14.833 -1.115 -26.887 1.00 94.38 272 SER A O 1
ATOM 2157 N N . HIS A 1 273 ? 13.939 -0.403 -28.809 1.00 93.25 273 HIS A N 1
ATOM 2158 C CA . HIS A 1 273 ? 12.988 -1.507 -28.956 1.00 93.25 273 HIS A CA 1
ATOM 2159 C C . HIS A 1 273 ? 13.660 -2.881 -29.072 1.00 93.25 273 HIS A C 1
ATOM 2161 O O . HIS A 1 273 ? 13.153 -3.846 -28.504 1.00 93.25 273 HIS A O 1
ATOM 2167 N N . SER A 1 274 ? 14.817 -2.970 -29.738 1.00 93.38 274 SER A N 1
ATOM 2168 C CA . SER A 1 274 ? 15.561 -4.231 -29.878 1.00 93.38 274 SER A CA 1
ATOM 2169 C C . SER A 1 274 ? 16.046 -4.762 -28.525 1.00 93.38 274 SER A C 1
ATOM 2171 O O . SER A 1 274 ? 15.729 -5.890 -28.162 1.00 93.38 274 SER A O 1
ATOM 2173 N N . LYS A 1 275 ? 16.738 -3.925 -27.736 1.00 95.75 275 LYS A N 1
ATOM 2174 C CA . LYS A 1 275 ? 17.246 -4.304 -26.404 1.00 95.75 275 LYS A CA 1
ATOM 2175 C C . LYS A 1 275 ? 16.100 -4.588 -25.430 1.00 95.75 275 LYS A C 1
ATOM 2177 O O . LYS A 1 275 ? 16.165 -5.523 -24.639 1.00 95.75 275 LYS A O 1
ATOM 2182 N N . ALA A 1 276 ? 15.014 -3.813 -25.506 1.00 95.69 276 ALA A N 1
ATOM 2183 C CA . ALA A 1 276 ? 13.814 -4.083 -24.719 1.00 95.69 276 ALA A CA 1
ATOM 2184 C C . ALA A 1 276 ? 13.228 -5.470 -25.028 1.00 95.69 276 ALA A C 1
ATOM 2186 O O . ALA A 1 276 ? 12.886 -6.202 -24.102 1.00 95.69 276 ALA A O 1
ATOM 2187 N N . LYS A 1 277 ? 13.120 -5.835 -26.312 1.00 95.25 277 LYS A N 1
ATOM 2188 C CA . LYS A 1 277 ? 12.608 -7.141 -26.743 1.00 95.25 277 LYS A CA 1
ATOM 2189 C C . LYS A 1 277 ? 13.485 -8.286 -26.238 1.00 95.25 277 LYS A C 1
ATOM 2191 O O . LYS A 1 277 ? 12.943 -9.204 -25.635 1.00 95.25 277 LYS A O 1
ATOM 2196 N N . GLU A 1 278 ? 14.802 -8.178 -26.397 1.00 97.19 278 GLU A N 1
ATOM 2197 C CA . GLU A 1 278 ? 15.775 -9.171 -25.918 1.00 97.19 278 GLU A CA 1
ATOM 2198 C C . GLU A 1 278 ? 15.597 -9.471 -24.419 1.00 97.19 278 GLU A C 1
ATOM 2200 O O . GLU A 1 278 ? 15.466 -10.625 -24.015 1.00 97.19 278 GLU A O 1
ATOM 2205 N N . ILE A 1 279 ? 15.488 -8.428 -23.586 1.00 97.38 279 ILE A N 1
ATOM 2206 C CA . ILE A 1 279 ? 15.273 -8.599 -22.142 1.00 97.38 279 ILE A CA 1
ATOM 2207 C C . ILE A 1 279 ? 13.931 -9.289 -21.854 1.00 97.38 279 ILE A C 1
ATOM 2209 O O . ILE A 1 279 ? 13.859 -10.137 -20.966 1.00 97.38 279 ILE A O 1
ATOM 2213 N N . ILE A 1 280 ? 12.861 -8.933 -22.573 1.00 96.75 280 ILE A N 1
ATOM 2214 C CA . ILE A 1 280 ? 11.530 -9.523 -22.354 1.00 96.75 280 ILE A CA 1
ATOM 2215 C C . ILE A 1 280 ? 11.505 -11.000 -22.771 1.00 96.75 280 ILE A C 1
ATOM 2217 O O . ILE A 1 280 ? 10.873 -11.814 -22.095 1.00 96.75 280 ILE A O 1
ATOM 2221 N N . GLU A 1 281 ? 12.187 -11.354 -23.858 1.00 96.56 281 GLU A N 1
ATOM 2222 C CA . GLU A 1 281 ? 12.324 -12.739 -24.312 1.00 96.56 281 GLU A CA 1
ATOM 2223 C C . GLU A 1 281 ? 13.099 -13.589 -23.302 1.00 96.56 281 GLU A C 1
ATOM 2225 O O . GLU A 1 281 ? 12.650 -14.690 -22.977 1.00 96.56 281 GLU A O 1
ATOM 2230 N N . ASP A 1 282 ? 14.177 -13.056 -22.722 1.00 97.12 282 ASP A N 1
ATOM 2231 C CA . ASP A 1 282 ? 14.916 -13.746 -21.662 1.00 97.12 282 ASP A CA 1
ATOM 2232 C C . ASP A 1 282 ? 14.066 -13.945 -20.394 1.00 97.12 282 ASP A C 1
ATOM 2234 O O . ASP A 1 282 ? 14.034 -15.035 -19.820 1.00 97.12 282 ASP A O 1
ATOM 2238 N N . ILE A 1 283 ? 13.275 -12.939 -19.993 1.00 97.06 283 ILE A N 1
ATOM 2239 C CA . ILE A 1 283 ? 12.315 -13.093 -18.886 1.00 97.06 283 ILE A CA 1
ATOM 2240 C C . ILE A 1 283 ? 11.319 -14.221 -19.192 1.00 97.06 283 ILE A C 1
ATOM 2242 O O . ILE A 1 283 ? 11.066 -15.063 -18.331 1.00 97.06 283 ILE A O 1
ATOM 2246 N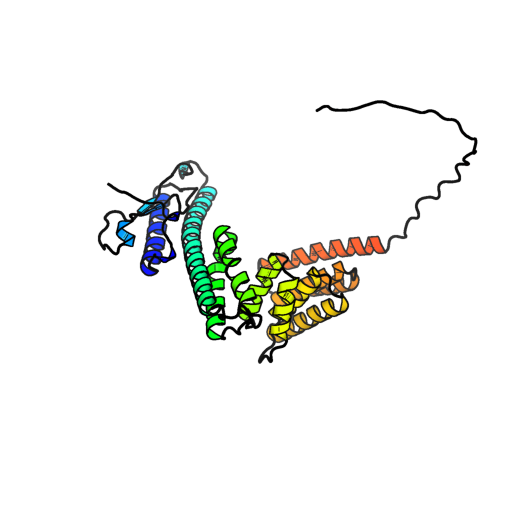 N . LEU A 1 284 ? 10.756 -14.274 -20.403 1.00 95.44 284 LEU A N 1
ATOM 2247 C CA . LEU A 1 284 ? 9.818 -15.333 -20.789 1.00 95.44 284 LEU A CA 1
ATOM 2248 C C . LEU A 1 284 ? 10.459 -16.719 -20.795 1.00 95.44 284 LEU A C 1
ATOM 2250 O O . LEU A 1 284 ? 9.795 -17.684 -20.416 1.00 95.44 284 LEU A O 1
ATOM 2254 N N . LEU A 1 285 ? 11.716 -16.828 -21.226 1.00 95.62 285 LEU A N 1
ATOM 2255 C CA . LEU A 1 285 ? 12.460 -18.082 -21.188 1.00 95.62 285 LEU A CA 1
ATOM 2256 C C . LEU A 1 285 ? 12.595 -18.579 -19.744 1.00 95.62 285 LEU A C 1
ATOM 2258 O O . LEU A 1 285 ? 12.258 -19.727 -19.457 1.00 95.62 285 LEU A O 1
ATOM 2262 N N . ILE A 1 286 ? 12.980 -17.688 -18.827 1.00 95.00 286 ILE A N 1
ATOM 2263 C CA . ILE A 1 286 ? 13.100 -17.993 -17.398 1.00 95.00 286 ILE A CA 1
ATOM 2264 C C . ILE A 1 286 ? 11.743 -18.406 -16.807 1.00 95.00 286 ILE A C 1
ATOM 2266 O O . ILE A 1 286 ? 11.655 -19.433 -16.138 1.00 95.00 286 ILE A O 1
ATOM 2270 N N . LEU A 1 287 ? 10.665 -17.661 -17.082 1.00 93.50 287 LEU A N 1
ATOM 2271 C CA . LEU A 1 287 ? 9.319 -17.952 -16.558 1.00 93.50 287 LEU A CA 1
ATOM 2272 C C . LEU A 1 287 ? 8.726 -19.280 -17.055 1.00 93.50 287 LEU A C 1
ATOM 2274 O O . LEU A 1 287 ? 7.824 -19.820 -16.413 1.00 93.50 287 LEU A O 1
ATOM 2278 N N . LYS A 1 288 ? 9.216 -19.806 -18.183 1.00 91.75 288 LYS A N 1
ATOM 2279 C CA . LYS A 1 288 ? 8.829 -21.120 -18.718 1.00 91.75 288 LYS A CA 1
ATOM 2280 C C . LYS A 1 288 ? 9.623 -22.278 -18.114 1.00 91.75 288 LYS A C 1
ATOM 2282 O O . LYS A 1 288 ? 9.252 -23.425 -18.362 1.00 91.75 288 LYS A O 1
ATOM 2287 N N . SER A 1 289 ? 10.677 -22.000 -17.344 1.00 91.44 289 SER A N 1
ATOM 2288 C CA . SER A 1 289 ? 11.453 -23.040 -16.671 1.00 91.44 289 SER A CA 1
ATOM 2289 C C . SER A 1 289 ? 10.565 -23.853 -15.716 1.00 91.44 289 SER A C 1
ATOM 2291 O O . SER A 1 289 ? 9.760 -23.263 -14.984 1.00 91.44 289 SER A O 1
ATOM 2293 N N . PRO A 1 290 ? 10.711 -25.193 -15.676 1.00 88.25 290 PRO A N 1
ATOM 2294 C CA . PRO A 1 290 ? 9.988 -26.039 -14.726 1.00 88.25 290 PRO A CA 1
ATOM 2295 C C . PRO A 1 290 ? 10.306 -25.704 -13.260 1.00 88.25 290 PRO A C 1
ATOM 2297 O O . PRO A 1 290 ? 9.491 -25.990 -12.385 1.00 88.25 290 PRO A O 1
ATOM 2300 N N . ASP A 1 291 ? 11.438 -25.047 -12.994 1.00 87.12 291 ASP A N 1
ATOM 2301 C CA . ASP A 1 291 ? 11.888 -24.696 -11.642 1.00 87.12 291 ASP A CA 1
ATOM 2302 C C . ASP A 1 291 ? 11.138 -23.492 -11.041 1.00 87.12 291 ASP A C 1
ATOM 2304 O O . ASP A 1 291 ? 11.286 -23.183 -9.855 1.00 87.12 291 ASP A O 1
ATOM 2308 N N . ILE A 1 292 ? 10.320 -22.787 -11.834 1.00 88.25 292 ILE A N 1
ATOM 2309 C CA . ILE A 1 292 ? 9.550 -21.634 -11.362 1.00 88.25 292 ILE A CA 1
ATOM 2310 C C . ILE A 1 292 ? 8.149 -22.052 -10.923 1.00 88.25 292 ILE A C 1
ATOM 2312 O O . ILE A 1 292 ? 7.294 -22.452 -11.714 1.00 88.25 292 ILE A O 1
ATOM 2316 N N . GLN A 1 293 ? 7.866 -21.851 -9.634 1.00 90.19 293 GLN A N 1
ATOM 2317 C CA . GLN A 1 293 ? 6.540 -22.083 -9.074 1.00 90.19 293 GLN A CA 1
ATOM 2318 C C . GLN A 1 293 ? 5.489 -21.171 -9.736 1.00 90.19 293 GLN A C 1
ATOM 2320 O O . GLN A 1 293 ? 5.506 -19.942 -9.598 1.00 90.19 293 GLN A O 1
ATOM 2325 N N . ARG A 1 294 ? 4.519 -21.794 -10.415 1.00 90.94 294 ARG A N 1
ATOM 2326 C CA . ARG A 1 294 ? 3.390 -21.136 -11.095 1.00 90.94 294 ARG A CA 1
ATOM 2327 C C . ARG A 1 294 ? 2.445 -20.460 -10.094 1.00 90.94 294 ARG A C 1
ATOM 2329 O O . ARG A 1 294 ? 1.463 -21.038 -9.638 1.00 90.94 294 ARG A O 1
ATOM 2336 N N . SER A 1 295 ? 2.723 -19.201 -9.770 1.00 91.75 295 SER A N 1
ATOM 2337 C CA . SER A 1 295 ? 1.850 -18.343 -8.959 1.00 91.75 295 SER A CA 1
ATOM 2338 C C . SER A 1 295 ? 1.027 -17.377 -9.822 1.00 91.75 295 SER A C 1
ATOM 2340 O O . SER A 1 295 ? 1.373 -17.092 -10.969 1.00 91.75 295 SER A O 1
ATOM 2342 N N . LYS A 1 296 ? -0.034 -16.782 -9.253 1.00 92.38 296 LYS A N 1
ATOM 2343 C CA . LYS A 1 296 ? -0.820 -15.726 -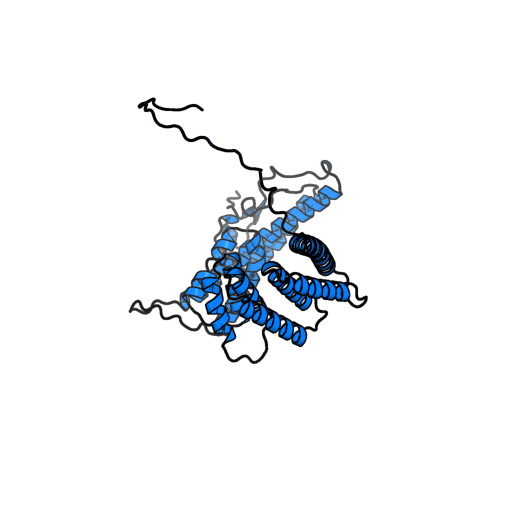9.928 1.00 92.38 296 LYS A CA 1
ATOM 2344 C C . LYS A 1 296 ? 0.052 -14.555 -10.411 1.00 92.38 296 LYS A C 1
ATOM 2346 O O . LYS A 1 296 ? -0.233 -13.980 -11.457 1.00 92.38 296 LYS A O 1
ATOM 2351 N N . ARG A 1 297 ? 1.108 -14.204 -9.664 1.00 91.56 297 ARG A N 1
ATOM 2352 C CA . ARG A 1 297 ? 2.038 -13.126 -10.044 1.00 91.56 297 ARG A CA 1
ATOM 2353 C C . ARG A 1 297 ? 2.911 -13.515 -11.236 1.00 91.56 297 ARG A C 1
ATOM 2355 O O . ARG A 1 297 ? 3.055 -12.709 -12.145 1.00 91.56 297 ARG A O 1
ATOM 2362 N N . VAL A 1 298 ? 3.419 -14.749 -11.259 1.00 91.06 298 VAL A N 1
ATOM 2363 C CA . VAL A 1 298 ? 4.195 -15.296 -12.388 1.00 91.06 298 VAL A CA 1
ATOM 2364 C C . VAL A 1 298 ? 3.368 -15.290 -13.673 1.00 91.06 298 VAL A C 1
ATOM 2366 O O . VAL A 1 298 ? 3.815 -14.765 -14.685 1.00 91.06 298 VAL A O 1
ATOM 2369 N N . ILE A 1 299 ? 2.125 -15.778 -13.610 1.00 91.75 299 ILE A N 1
ATOM 2370 C CA . ILE A 1 299 ? 1.209 -15.801 -14.764 1.00 91.75 299 ILE A CA 1
ATOM 2371 C C . ILE A 1 299 ? 0.927 -14.381 -15.276 1.00 91.75 299 ILE A C 1
ATOM 2373 O O . ILE A 1 299 ? 0.864 -14.146 -16.483 1.00 91.75 299 ILE A O 1
ATOM 2377 N N . ARG A 1 300 ? 0.757 -13.414 -14.366 1.00 94.31 300 ARG A N 1
ATOM 2378 C CA . ARG A 1 300 ? 0.564 -12.008 -14.738 1.00 94.31 300 ARG A CA 1
ATOM 2379 C C . ARG A 1 300 ? 1.790 -11.444 -15.455 1.00 94.31 300 ARG A C 1
ATOM 2381 O O . ARG A 1 300 ? 1.623 -10.841 -16.507 1.00 94.31 300 ARG A O 1
ATOM 2388 N N . LEU A 1 301 ? 2.989 -11.669 -14.917 1.00 93.44 301 LEU A N 1
ATOM 2389 C CA . LEU A 1 301 ? 4.227 -11.198 -15.535 1.00 93.44 301 LEU A CA 1
ATOM 2390 C C . LEU A 1 301 ? 4.429 -11.816 -16.927 1.00 93.44 301 LEU A C 1
ATOM 2392 O O . LEU A 1 301 ? 4.713 -11.091 -17.872 1.00 93.44 301 LEU A O 1
ATOM 2396 N N . GLU A 1 302 ? 4.185 -13.122 -17.079 1.00 92.88 302 GLU A N 1
ATOM 2397 C CA . GLU A 1 302 ? 4.229 -13.815 -18.376 1.00 92.88 302 GLU A CA 1
ATOM 2398 C C . GLU A 1 302 ? 3.283 -13.157 -19.398 1.00 92.88 302 GLU A C 1
ATOM 2400 O O . GLU A 1 302 ? 3.673 -12.858 -20.530 1.00 92.88 302 GLU A O 1
ATOM 2405 N N . ARG A 1 303 ? 2.045 -12.856 -18.987 1.00 94.25 303 ARG A N 1
ATOM 2406 C CA . ARG A 1 303 ? 1.070 -12.152 -19.830 1.00 94.25 303 ARG A CA 1
ATOM 2407 C C . ARG A 1 303 ? 1.544 -10.748 -20.210 1.00 94.25 303 ARG A C 1
ATOM 2409 O O . ARG A 1 303 ? 1.407 -10.366 -21.374 1.00 94.25 303 ARG A O 1
ATOM 2416 N N . ASP A 1 304 ? 2.087 -9.995 -19.259 1.00 92.69 304 ASP A N 1
ATOM 2417 C CA . ASP A 1 304 ? 2.584 -8.636 -19.489 1.00 92.69 304 ASP A CA 1
ATOM 2418 C C . ASP A 1 304 ? 3.761 -8.641 -20.483 1.00 92.69 304 ASP A C 1
ATOM 2420 O O . ASP A 1 304 ? 3.792 -7.819 -21.404 1.00 92.69 304 ASP A O 1
ATOM 2424 N N . CYS A 1 305 ? 4.669 -9.618 -20.384 1.00 92.88 305 CYS A N 1
ATOM 2425 C CA . CYS A 1 305 ? 5.747 -9.835 -21.350 1.00 92.88 305 CYS A CA 1
ATOM 2426 C C . CYS A 1 305 ? 5.210 -10.102 -22.767 1.00 92.88 305 CYS A C 1
ATOM 2428 O O . CYS A 1 305 ? 5.624 -9.437 -23.717 1.00 92.88 305 CYS A O 1
ATOM 2430 N N . LEU A 1 306 ? 4.244 -11.017 -22.922 1.00 91.69 306 LEU A N 1
ATOM 2431 C CA . LEU A 1 306 ? 3.649 -11.341 -24.228 1.00 91.69 306 LEU A CA 1
ATOM 2432 C C . LEU A 1 306 ? 2.950 -10.137 -24.875 1.00 91.69 306 LEU A C 1
ATOM 2434 O O . LEU A 1 306 ? 3.088 -9.905 -26.077 1.00 91.69 306 LEU A O 1
ATOM 2438 N N . ILE A 1 307 ? 2.206 -9.356 -24.085 1.00 92.81 307 ILE A N 1
ATOM 2439 C CA . ILE A 1 307 ? 1.574 -8.115 -24.556 1.00 92.81 307 ILE A CA 1
ATOM 2440 C C . ILE A 1 307 ? 2.646 -7.128 -25.027 1.00 92.81 307 ILE A C 1
ATOM 2442 O O . ILE A 1 307 ? 2.487 -6.480 -26.066 1.00 92.81 307 ILE A O 1
ATOM 2446 N N . ARG A 1 308 ? 3.747 -7.012 -24.277 1.00 90.31 308 ARG A N 1
ATOM 2447 C CA . ARG A 1 308 ? 4.8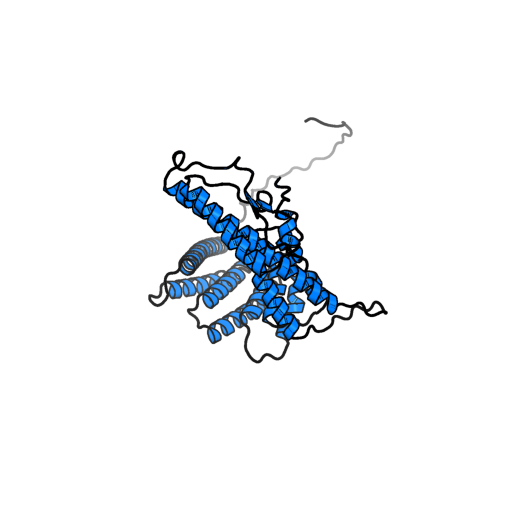01 -6.045 -24.574 1.00 90.31 308 ARG A CA 1
ATOM 2448 C C . ARG A 1 308 ? 5.604 -6.413 -25.815 1.00 90.31 308 ARG A C 1
ATOM 2450 O O . ARG A 1 308 ? 5.831 -5.512 -26.613 1.00 90.31 308 ARG A O 1
ATOM 2457 N N . ILE A 1 309 ? 5.943 -7.689 -26.026 1.00 89.50 309 ILE A N 1
ATOM 2458 C CA . ILE A 1 309 ? 6.600 -8.158 -27.262 1.00 89.50 309 ILE A CA 1
ATOM 2459 C C . ILE A 1 309 ? 5.772 -7.767 -28.481 1.00 89.50 309 ILE A C 1
ATOM 2461 O O . ILE A 1 309 ? 6.286 -7.084 -29.358 1.00 89.50 309 ILE A O 1
ATOM 2465 N N . ARG A 1 310 ? 4.470 -8.090 -28.489 1.00 90.50 310 ARG A N 1
ATOM 2466 C CA . ARG A 1 310 ? 3.582 -7.738 -29.611 1.00 90.50 310 ARG A CA 1
ATOM 2467 C C . ARG A 1 310 ? 3.589 -6.239 -29.898 1.00 90.50 310 ARG A C 1
ATOM 2469 O O . ARG A 1 310 ? 3.638 -5.831 -31.052 1.00 90.50 310 ARG A O 1
ATOM 2476 N N . LYS A 1 311 ? 3.548 -5.410 -28.850 1.00 90.50 311 LYS A N 1
ATOM 2477 C CA . LYS A 1 311 ? 3.618 -3.953 -29.002 1.00 90.50 311 LYS A CA 1
ATOM 2478 C C . LYS A 1 311 ? 4.967 -3.512 -29.575 1.00 90.50 311 LYS A C 1
ATOM 2480 O O . LYS A 1 311 ? 4.988 -2.666 -30.458 1.00 90.50 311 LYS A O 1
ATOM 2485 N N . THR A 1 312 ? 6.069 -4.074 -29.091 1.00 84.94 312 THR A N 1
ATOM 2486 C CA . THR A 1 312 ? 7.416 -3.762 -29.580 1.00 84.94 312 THR A CA 1
ATOM 2487 C C . THR A 1 312 ? 7.609 -4.196 -31.035 1.00 84.94 312 THR A C 1
ATOM 2489 O O . THR A 1 312 ? 8.168 -3.427 -31.806 1.00 84.94 312 THR A O 1
ATOM 2492 N N . ASP A 1 313 ? 7.088 -5.357 -31.441 1.00 86.31 313 ASP A N 1
ATOM 2493 C CA . ASP A 1 313 ? 7.127 -5.830 -32.832 1.00 86.31 313 ASP A CA 1
ATOM 2494 C C . ASP A 1 313 ? 6.366 -4.895 -33.778 1.00 86.31 313 ASP A C 1
ATOM 2496 O O . ASP A 1 313 ? 6.851 -4.582 -34.861 1.00 86.31 313 ASP A O 1
ATOM 2500 N N . ILE A 1 314 ? 5.201 -4.396 -33.352 1.00 87.81 314 ILE A N 1
ATOM 2501 C CA . ILE A 1 314 ? 4.437 -3.402 -34.116 1.00 87.81 314 ILE A CA 1
ATOM 2502 C C . ILE A 1 314 ? 5.243 -2.105 -34.280 1.00 87.81 314 ILE A C 1
ATOM 2504 O O . ILE A 1 314 ? 5.285 -1.554 -35.377 1.00 87.81 314 ILE A O 1
ATOM 2508 N N . GLU A 1 315 ? 5.880 -1.605 -33.218 1.00 87.56 315 GLU A N 1
ATOM 2509 C CA . GLU A 1 315 ? 6.687 -0.377 -33.296 1.00 87.56 315 GLU A CA 1
ATOM 2510 C C . GLU A 1 315 ? 7.961 -0.564 -34.139 1.00 87.56 315 GLU A C 1
ATOM 2512 O O . GLU A 1 315 ? 8.312 0.322 -34.915 1.00 87.56 315 GLU A O 1
ATOM 2517 N N . LEU A 1 316 ? 8.606 -1.733 -34.066 1.00 86.31 316 LEU A N 1
ATOM 2518 C CA . LEU A 1 316 ? 9.726 -2.093 -34.942 1.00 86.31 316 LEU A CA 1
ATOM 2519 C C . LEU A 1 316 ? 9.297 -2.185 -36.412 1.00 86.31 316 LEU A C 1
ATOM 2521 O O . LEU A 1 316 ? 10.003 -1.703 -37.291 1.00 86.31 316 LEU A O 1
ATOM 2525 N N . ALA A 1 317 ? 8.125 -2.755 -36.694 1.00 87.44 317 ALA A N 1
ATOM 2526 C CA . ALA A 1 317 ? 7.599 -2.811 -38.054 1.00 87.44 317 ALA A CA 1
ATOM 2527 C C . ALA A 1 317 ? 7.294 -1.407 -38.604 1.00 87.44 317 ALA A C 1
ATOM 2529 O O . ALA A 1 317 ? 7.576 -1.130 -39.767 1.00 87.44 317 ALA A O 1
ATOM 2530 N N . LYS A 1 318 ? 6.768 -0.497 -37.770 1.00 87.12 318 LYS A N 1
ATOM 2531 C CA . LYS A 1 318 ? 6.529 0.905 -38.154 1.00 87.12 318 LYS A CA 1
ATOM 2532 C C . LYS A 1 318 ? 7.822 1.662 -38.441 1.00 87.12 318 LYS A C 1
ATOM 2534 O O . LYS A 1 318 ? 7.861 2.417 -39.404 1.00 87.12 318 LYS A O 1
ATOM 2539 N N . SER A 1 319 ? 8.870 1.475 -37.636 1.00 80.56 319 SER A N 1
ATOM 2540 C CA . SER A 1 319 ? 10.153 2.156 -37.859 1.00 80.56 319 SER A CA 1
ATOM 2541 C C . SER A 1 319 ? 10.895 1.647 -39.100 1.00 80.56 319 SER A C 1
ATOM 2543 O O . SER A 1 319 ? 11.735 2.359 -39.643 1.00 80.56 319 SER A O 1
ATOM 2545 N N . GLN A 1 320 ? 10.560 0.441 -39.568 1.00 79.88 320 GLN A N 1
ATOM 2546 C CA . GLN A 1 320 ? 11.092 -0.164 -40.791 1.00 79.88 320 GLN A CA 1
ATOM 2547 C C . GLN A 1 320 ? 10.260 0.139 -42.047 1.00 79.88 320 GLN A C 1
ATOM 2549 O O . GLN A 1 320 ? 10.712 -0.161 -43.153 1.00 79.88 320 GLN A O 1
ATOM 2554 N N . GLN A 1 321 ? 9.063 0.727 -41.921 1.00 74.44 321 GLN A N 1
ATOM 2555 C CA . GLN A 1 321 ? 8.305 1.159 -43.093 1.00 74.44 321 GLN A CA 1
ATOM 2556 C C . GLN A 1 321 ? 8.999 2.367 -43.745 1.00 74.44 321 GLN A C 1
ATOM 2558 O O . GLN A 1 321 ? 9.270 3.354 -43.057 1.00 74.44 321 GLN A O 1
ATOM 2563 N N . PRO A 1 322 ? 9.271 2.330 -45.065 1.00 62.66 322 PRO A N 1
ATOM 2564 C CA . PRO A 1 322 ? 9.764 3.495 -45.786 1.00 62.66 322 PRO A CA 1
ATOM 2565 C C . PRO A 1 322 ? 8.801 4.658 -45.563 1.00 62.66 322 PRO A C 1
ATOM 2567 O O . PRO A 1 322 ? 7.588 4.475 -45.701 1.00 62.66 322 PRO A O 1
ATOM 2570 N N . SER A 1 323 ? 9.320 5.843 -45.233 1.00 58.50 323 SER A N 1
ATOM 2571 C CA . SER A 1 323 ? 8.503 7.050 -45.178 1.00 58.50 323 SER A CA 1
ATOM 2572 C C . SER A 1 323 ? 7.853 7.243 -46.546 1.00 58.50 323 SER A C 1
ATOM 2574 O O . SER A 1 323 ? 8.495 7.645 -47.515 1.00 58.50 323 SER A O 1
ATOM 2576 N N . GLN A 1 324 ? 6.567 6.907 -46.657 1.00 54.56 324 GLN A N 1
ATOM 2577 C CA . GLN A 1 324 ? 5.793 7.281 -47.826 1.00 54.56 324 GLN A CA 1
ATOM 2578 C C . GLN A 1 324 ? 5.723 8.804 -47.804 1.00 54.56 324 GLN A C 1
ATOM 2580 O O . GLN A 1 324 ? 4.949 9.394 -47.049 1.00 54.56 324 GLN A O 1
ATOM 2585 N N . GLN A 1 325 ? 6.592 9.446 -48.589 1.00 51.25 325 GLN A N 1
ATOM 2586 C CA . GLN A 1 325 ? 6.414 10.845 -48.936 1.00 51.25 325 GLN A CA 1
ATOM 2587 C C . GLN A 1 325 ? 4.977 10.992 -49.448 1.00 51.25 325 GLN A C 1
ATOM 2589 O O . GLN A 1 325 ? 4.547 10.171 -50.268 1.00 51.25 325 GLN A O 1
ATOM 2594 N N . PRO A 1 326 ? 4.214 11.989 -48.968 1.00 52.16 326 PRO A N 1
ATOM 2595 C CA . PRO A 1 326 ? 2.902 12.249 -49.533 1.00 52.16 326 PRO A CA 1
ATOM 2596 C C . PRO A 1 326 ? 3.077 12.432 -51.046 1.00 52.16 326 PRO A C 1
ATOM 2598 O O . PRO A 1 326 ? 4.065 13.048 -51.464 1.00 52.16 326 PRO A O 1
ATOM 2601 N N . PRO A 1 327 ? 2.176 11.875 -51.874 1.00 47.19 327 PRO A N 1
ATOM 2602 C CA . PRO A 1 327 ? 2.311 11.967 -53.318 1.00 47.19 327 PRO A CA 1
ATOM 2603 C C . PRO A 1 327 ? 2.464 13.440 -53.687 1.00 47.19 327 PRO A C 1
ATOM 2605 O O . PRO A 1 327 ? 1.634 14.268 -53.300 1.00 47.19 327 PRO A O 1
ATOM 2608 N N . MET A 1 328 ? 3.554 13.776 -54.386 1.00 44.78 328 MET A N 1
ATOM 2609 C CA . MET A 1 328 ? 3.724 15.107 -54.952 1.00 44.78 328 MET A CA 1
ATOM 2610 C C . MET A 1 328 ? 2.495 15.397 -55.806 1.00 44.78 328 MET A C 1
ATOM 2612 O O . MET A 1 328 ? 2.321 14.816 -56.876 1.00 44.78 328 MET A O 1
ATOM 2616 N N . ASN A 1 329 ? 1.635 16.289 -55.326 1.00 47.09 329 ASN A N 1
ATOM 2617 C CA . ASN A 1 329 ? 0.572 16.833 -56.147 1.00 47.09 329 ASN A CA 1
ATOM 2618 C C . ASN A 1 329 ? 1.230 17.571 -57.323 1.00 47.09 329 ASN A C 1
ATOM 2620 O O . ASN A 1 329 ? 2.006 18.502 -57.083 1.00 47.09 329 ASN A O 1
ATOM 2624 N N . PRO A 1 330 ? 0.943 17.200 -58.583 1.00 46.75 330 PRO A N 1
ATOM 2625 C CA . PRO A 1 330 ? 1.437 17.947 -59.722 1.00 46.75 330 PRO A CA 1
ATOM 2626 C C . PRO A 1 330 ? 0.815 19.348 -59.709 1.00 46.75 330 PRO A C 1
ATOM 2628 O O . PRO A 1 330 ? -0.399 19.521 -59.588 1.00 46.75 330 PRO A O 1
ATOM 2631 N N . SER A 1 331 ? 1.699 20.339 -59.794 1.00 49.28 331 SER A N 1
ATOM 2632 C CA . SER A 1 331 ? 1.487 21.772 -59.980 1.00 49.28 331 SER A CA 1
ATOM 2633 C C . SER A 1 331 ? 0.071 22.201 -60.382 1.00 49.28 331 SER A C 1
ATOM 2635 O O . SER A 1 331 ? -0.283 22.208 -61.561 1.00 49.28 331 SER A O 1
ATOM 2637 N N . LYS A 1 332 ? -0.705 22.722 -59.423 1.00 42.78 332 LYS A N 1
ATOM 2638 C CA . LYS A 1 332 ? -1.760 23.690 -59.748 1.00 42.78 332 LYS A CA 1
ATOM 2639 C C . LYS A 1 332 ? -1.125 25.071 -59.880 1.00 42.78 332 LYS A C 1
ATOM 2641 O O . LYS A 1 332 ? -0.901 25.767 -58.894 1.00 42.78 332 LYS A O 1
ATOM 2646 N N . ARG A 1 333 ? -0.842 25.437 -61.134 1.00 44.56 333 ARG A N 1
ATOM 2647 C CA . ARG A 1 333 ? -0.673 26.814 -61.623 1.00 44.56 333 ARG A CA 1
ATOM 2648 C C . ARG A 1 333 ? -1.715 27.710 -60.934 1.00 44.56 333 ARG A C 1
ATOM 2650 O O . ARG A 1 333 ? -2.905 27.566 -61.200 1.00 44.56 333 ARG A O 1
ATOM 2657 N N . LYS A 1 334 ? -1.288 28.614 -60.052 1.00 38.44 334 LYS A N 1
ATOM 2658 C CA . LYS A 1 334 ? -2.106 29.763 -59.648 1.00 38.44 334 LYS A CA 1
ATOM 2659 C C . LYS A 1 334 ? -1.703 30.934 -60.534 1.00 38.44 334 LYS A C 1
ATOM 2661 O O . LYS A 1 334 ? -0.579 31.415 -60.439 1.00 38.44 334 LYS A O 1
ATOM 2666 N N . LEU A 1 335 ? -2.614 31.334 -61.421 1.00 36.66 335 LEU A N 1
ATOM 2667 C CA . LEU A 1 335 ? -2.604 32.670 -62.003 1.00 36.66 335 LEU A CA 1
ATOM 2668 C C . LEU A 1 335 ? -2.797 33.679 -60.866 1.00 36.66 335 LEU A C 1
ATOM 2670 O O . LEU A 1 335 ? -3.721 33.541 -60.066 1.00 36.66 335 LEU A O 1
ATOM 2674 N N . SER A 1 336 ? -1.913 34.668 -60.813 1.00 38.78 336 SER A N 1
ATOM 2675 C CA . SER A 1 336 ? -2.085 35.890 -60.039 1.00 38.78 336 SER A CA 1
ATOM 2676 C C . SER A 1 336 ? -2.821 36.932 -60.881 1.00 38.78 336 SER A C 1
ATOM 2678 O O . SER A 1 336 ? -2.318 37.319 -61.933 1.00 38.78 336 SER A O 1
ATOM 2680 N N . THR A 1 337 ? -3.949 37.413 -60.376 1.00 35.53 337 THR A N 1
ATOM 2681 C CA . THR A 1 337 ? -4.577 38.715 -60.678 1.00 35.53 337 THR A CA 1
ATOM 2682 C C . THR A 1 337 ? -5.384 39.054 -59.420 1.00 35.53 337 THR A C 1
ATOM 2684 O O . THR A 1 337 ? -6.271 38.286 -59.058 1.00 35.53 337 THR A O 1
ATOM 2687 N N . SER A 1 338 ? -4.833 39.883 -58.532 1.00 33.81 338 SER A N 1
ATOM 2688 C CA . SER A 1 338 ? -5.046 41.340 -58.432 1.00 33.81 338 SER A CA 1
ATOM 2689 C C . SER A 1 338 ? -6.402 41.713 -57.821 1.00 33.81 338 SER A C 1
ATOM 2691 O O . SER A 1 338 ? -7.435 41.502 -58.446 1.00 33.81 338 SER A O 1
ATOM 2693 N N . ASP A 1 339 ? -6.318 42.246 -56.600 1.00 34.72 339 ASP A N 1
ATOM 2694 C CA . ASP A 1 339 ? -7.080 43.332 -55.973 1.00 34.72 339 ASP A CA 1
ATOM 2695 C C . ASP A 1 339 ? -8.542 43.564 -56.377 1.00 34.72 339 ASP A C 1
ATOM 2697 O O . ASP A 1 339 ? -8.858 43.900 -57.515 1.00 34.72 339 ASP A O 1
ATOM 2701 N N . THR A 1 340 ? -9.433 43.517 -55.384 1.00 35.78 340 THR A N 1
ATOM 2702 C CA . THR A 1 340 ? -10.180 44.703 -54.918 1.00 35.78 340 THR A CA 1
ATOM 2703 C C . THR A 1 340 ? -10.962 44.384 -53.641 1.00 35.78 340 THR A C 1
ATOM 2705 O O . THR A 1 340 ? -11.574 43.326 -53.506 1.00 35.78 340 THR A O 1
ATOM 2708 N N . ASP A 1 341 ? -10.848 45.325 -52.709 1.00 34.56 341 ASP A N 1
ATOM 2709 C CA . ASP A 1 341 ? -11.732 45.743 -51.618 1.00 34.56 341 ASP A CA 1
ATOM 2710 C C . ASP A 1 341 ? -13.117 45.083 -51.500 1.00 34.56 341 ASP A C 1
ATOM 2712 O O . ASP A 1 341 ? -13.859 44.996 -52.473 1.00 34.56 341 ASP A O 1
ATOM 2716 N N . PHE A 1 342 ? -13.525 44.755 -50.269 1.00 36.09 342 PHE A N 1
ATOM 2717 C CA . PHE A 1 342 ? -14.630 45.475 -49.623 1.00 36.09 342 PHE A CA 1
ATOM 2718 C C . PHE A 1 342 ? -14.710 45.172 -48.122 1.00 36.09 342 PHE A C 1
ATOM 2720 O O . PHE A 1 342 ? -14.512 44.050 -47.655 1.00 36.09 342 PHE A O 1
ATOM 2727 N N . ASP A 1 343 ? -14.996 46.253 -47.416 1.00 32.69 343 ASP A N 1
ATOM 2728 C CA . ASP A 1 343 ? -15.137 46.433 -45.985 1.00 32.69 343 ASP A CA 1
ATOM 2729 C C . ASP A 1 343 ? -16.382 45.767 -45.371 1.00 32.69 343 ASP A C 1
ATOM 2731 O O . ASP A 1 343 ? -17.362 45.446 -46.040 1.00 32.69 343 ASP A O 1
ATOM 2735 N N . GLU A 1 344 ? -16.327 45.721 -44.041 1.00 32.59 344 GLU A N 1
ATOM 2736 C CA . GLU A 1 344 ? -17.441 45.857 -43.096 1.00 32.59 344 GLU A CA 1
ATOM 2737 C C . GLU A 1 344 ? -18.462 44.727 -42.835 1.00 32.59 344 GLU A C 1
ATOM 2739 O O . GLU A 1 344 ? -19.339 44.381 -43.618 1.00 32.59 344 GLU A O 1
ATOM 2744 N N . ALA A 1 345 ? -18.439 44.359 -41.547 1.00 33.53 345 ALA A N 1
ATOM 2745 C CA . ALA A 1 345 ? -19.574 44.296 -40.625 1.00 33.53 345 ALA A CA 1
ATOM 2746 C C . ALA A 1 345 ? -20.594 43.151 -40.759 1.00 33.53 345 ALA A C 1
ATOM 2748 O O . ALA A 1 345 ? -21.318 43.023 -41.733 1.00 33.53 345 ALA A O 1
ATOM 2749 N N . LEU A 1 346 ? -20.740 42.402 -39.655 1.00 37.69 346 LEU A N 1
ATOM 2750 C CA . LEU A 1 346 ? -21.990 42.169 -38.898 1.00 37.69 346 LEU A CA 1
ATOM 2751 C C . LEU A 1 346 ? -21.684 41.143 -37.785 1.00 37.69 346 LEU A C 1
ATOM 2753 O O . LEU A 1 346 ? -21.366 39.989 -38.033 1.00 37.69 346 LEU A O 1
ATOM 2757 N N . ARG A 1 347 ? -21.520 41.603 -36.541 1.00 36.78 347 ARG A N 1
ATOM 2758 C CA . ARG A 1 347 ? -22.538 41.567 -35.470 1.00 36.78 347 ARG A CA 1
ATOM 2759 C C . ARG A 1 347 ? -23.077 40.168 -35.098 1.00 36.78 347 ARG A C 1
ATOM 2761 O O . ARG A 1 347 ? -24.111 39.751 -35.596 1.00 36.78 347 ARG A O 1
ATOM 2768 N N . SER A 1 348 ? -22.452 39.605 -34.056 1.00 35.88 348 SER A N 1
ATOM 2769 C CA . SER A 1 348 ? -23.090 39.137 -32.800 1.00 35.88 348 SER A CA 1
ATOM 2770 C C . SER A 1 348 ? -24.049 37.902 -32.852 1.00 35.88 348 SER A C 1
ATOM 2772 O O . SER A 1 348 ? -24.211 37.300 -33.902 1.00 35.88 348 SER A O 1
ATOM 2774 N N . PRO A 1 349 ? -24.580 37.385 -31.711 1.00 49.47 349 PRO A N 1
ATOM 2775 C CA . PRO A 1 349 ? -24.207 36.050 -31.220 1.00 49.47 349 PRO A CA 1
ATOM 2776 C C . PRO A 1 349 ? -25.410 35.142 -30.832 1.00 49.47 349 PRO A C 1
ATOM 2778 O O . PRO A 1 349 ? -26.567 35.542 -30.913 1.00 49.47 349 PRO A O 1
ATOM 2781 N N . LYS A 1 350 ? -25.089 33.971 -30.253 1.00 38.72 350 LYS A N 1
ATOM 2782 C CA . LYS A 1 350 ? -25.918 33.071 -29.410 1.00 38.72 350 LYS A CA 1
ATOM 2783 C C . LYS A 1 350 ? -27.005 32.208 -30.071 1.00 38.72 350 LYS A C 1
ATOM 2785 O O . LYS A 1 350 ? -27.963 32.722 -30.635 1.00 38.72 350 LYS A O 1
ATOM 2790 N N . ARG A 1 351 ? -26.931 30.908 -29.743 1.00 35.16 351 ARG A N 1
ATOM 2791 C CA . ARG A 1 351 ? -27.948 29.991 -29.148 1.00 35.16 351 ARG A CA 1
ATOM 2792 C C . ARG A 1 351 ? -27.515 28.553 -29.503 1.00 35.16 351 ARG A C 1
ATOM 2794 O O . ARG A 1 351 ? -27.071 28.350 -30.623 1.00 35.16 351 ARG A O 1
ATOM 2801 N N . LEU A 1 352 ? -27.551 27.536 -28.644 1.00 42.31 352 LEU A N 1
ATOM 2802 C CA . LEU A 1 352 ? -28.160 27.290 -27.331 1.00 42.31 352 LEU A CA 1
ATOM 2803 C C . LEU A 1 352 ? -27.191 26.452 -26.489 1.00 42.31 352 LEU A C 1
ATOM 2805 O O . LEU A 1 352 ? -26.478 25.626 -27.104 1.00 42.31 352 LEU A O 1
#

Radius of gyration: 29.92 Å; Cα contacts (8 Å, |Δi|>4): 347; chains: 1; bounding box: 62×72×96 Å

pLDDT: mean 86.26, std 16.48, range [32.59, 98.31]

Organism: NCBI:txid352851

Mean predicted aligned error: 9.99 Å

InterPro domains:
  IPR008271 Serine/threonine-protein kinase, active site [PS00108] (39-51)
  IPR011009 Protein kinase-like domain superfamily [SSF56112] (17-54)

Nearest PDB structures (foldseek):
  6ejn-assembly1_B  TM=6.032E-01  e=3.638E-02  Mus musculus
  6ejn-assembly1_A  TM=6.010E-01  e=4.725E-02  Mus musculus
  6swu-assembly2_D  TM=5.895E-01  e=4.935E-02  Mus musculus
  6f9i-assembly1_B  TM=5.760E-01  e=7.303E-02  Mus musculus
  5fjy-assembly2_C-2  TM=5.366E-01  e=7.67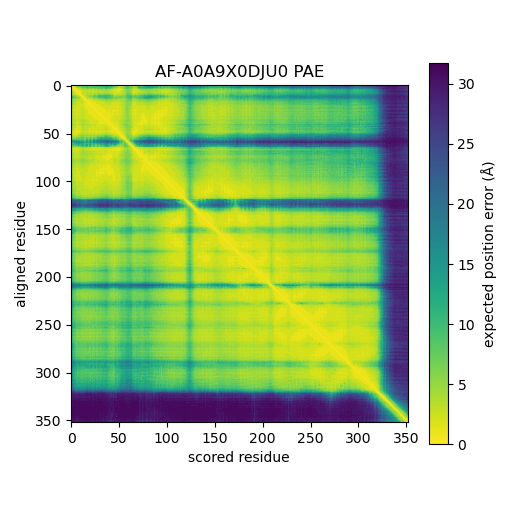1E-01  Mus musculus

Solvent-accessible surface area (backbone atoms only — not comparable to full-atom values): 20222 Å² total; per-residue (Å²): 136,86,81,52,41,44,49,67,75,51,68,66,81,75,57,54,69,68,58,52,54,50,48,54,52,52,51,54,50,53,53,48,52,33,47,76,72,36,34,35,50,72,61,58,48,47,73,34,28,28,30,38,66,60,55,79,70,72,50,92,80,64,98,63,63,60,47,83,51,74,64,85,54,45,45,52,48,94,80,52,55,70,73,55,43,57,52,45,53,55,45,40,56,49,32,53,51,50,48,54,42,38,48,51,14,45,44,30,39,51,53,43,41,53,57,50,56,73,69,57,61,79,53,96,78,77,65,84,70,60,45,79,63,54,72,65,62,46,51,49,45,42,50,27,51,60,60,20,55,75,24,39,81,78,30,73,67,47,37,49,47,52,45,53,41,48,54,53,48,60,62,35,23,62,62,43,56,71,72,42,37,52,55,49,34,54,54,30,45,80,68,73,35,41,84,64,24,50,59,38,51,52,50,39,66,69,48,93,65,96,65,90,58,33,69,57,34,39,51,48,21,52,46,28,63,73,68,68,48,62,65,67,63,30,49,51,32,35,52,52,15,44,50,44,27,29,72,76,67,30,72,84,32,65,70,29,45,52,52,50,52,52,44,25,52,49,33,43,72,74,69,39,41,68,66,17,43,54,51,42,52,52,48,49,55,56,69,66,37,89,88,49,79,89,40,78,67,53,55,48,50,51,50,53,42,55,55,47,46,57,53,43,53,52,52,53,53,56,74,67,49,77,83,77,68,74,79,82,75,79,80,79,83,76,85,87,78,81,88,81,88,84,82,84,90,82,84,85,84,92,86,133

Foldseek 3Di:
DQPFDQQVPDPLLLDDPVVLVVVLVVVLVVQVVCVVVQKQQQDDARRQKTARCVVSVVDPDDPDGIDGHDSVRMDGNVVDDPVVSVVSSVVRNVNSVLRSLLSQLVNLLVVLLVLLCVQQPDDPPNPLDADDDDPVNLVSNLVSCVSNVVNCVVDPVSVVSVVVSLVSNLSNHLEHDPSSLLVSLVNCVVVVVLVSSQSSLVNNVPDDDPADDLSSLLSNLVSCLSVVHDLVVSLVSLVVSLVRCCVPPNCLDPVSLVSLLVSLVSCVVVVVLVVSLVSLVVSLVSLPDPPDDDDPSSVVSNVVSVVSNVVSVVVVVVVPDPPPDDPPDPDDDDDDDDDDDDDDDDDDDDDD

Sequence (352 aa):
MFDGVGFDTIPHADLEDEWMTKFESDLSQTVRAFHDAGVCHGDLKANNILVDPRILKGNKKVEREYIVIDLSAAVLRHKVSEDAWEKLQKHDLRCTRVIFETIKAQKALTSGLELISKISLPKPNGDMTKQPIDTETQSELVALFKAAQYAQKASSFINSLFNKLIDEIVQATDLLTPELCLIVVDCLRRRIRCPEALPLLNKTLSQPRQSPCPELNRLKALLMTENSVDSTITAQAFELAIAEYTEKYGPHRLLTLETRMEYANFLAKIQSHSKAKEIIEDILLILKSPDIQRSKRVIRLERDCLIRIRKTDIELAKSQQPSQQPPMNPSKRKLSTSDTDFDEALRSPKRL

Secondary structure (DSSP, 8-state):
----EEGGGS-GGGS-HHHHHHHHHHHHHHHHHHHHTTEE-SS--GGGEEE-TTGGGT-S--S--EEE--GGG-EEGGGS-HHHHHHHHHHHHHHHHHHHHHHHHHHHHHHHHHHHHHH-PPPTT----PPPPPHHHHHHHHHHHHHHTTGGGT-HHHHHHHHHHHHHHHHH-S---HHHHHHHHHHHHHTT-HHHHHHHHHHHHHS--SS--HHHHHHHHHHHHHTT--HHHHHHHHHHHHHHHHHHH-TTSHHHHHHHHHHHHHHHHTT-HHHHHHHHHHHHHHHTSTTS---HHHHHHHHHHHHHHHHHHHHHHHHHS---PPP-------------------------